Protein AF-X1M0A9-F1 (afdb_monomer)

Organism: NCBI:txid412755

Foldseek 3Di:
DLALFEDEDPVQDQAQEDDSVSGPDHDDADPDDLVPDDPVVNVVVVVCVVVVVCVDPVRVPDPHSSHPPDDFAAQWWAAQKDAQWAYIHGHPVRHHYHPRTDGDHDDDPQVSLQQRLFCRALNVLLQQLVQFDADPDDGLMTGHDPVSVVVRDTDDSVLQDPVLSVVSVVLSVVRRPDGTDGLCQQQVHLALVPGDLVNHDPSNSSSHVSVCVVVVPDPVRSSVSSSSSSVSNVVD

Solvent-accessible surface area (backbone atoms only — not comparable to full-atom values): 13582 Å² total; per-residue (Å²): 132,84,71,52,28,30,50,67,50,75,87,62,50,59,33,32,40,59,56,69,90,63,44,93,41,65,58,86,83,46,89,74,59,74,91,78,48,56,69,71,61,45,51,54,52,52,50,43,48,77,71,45,54,47,68,36,88,93,22,54,83,44,95,54,54,74,41,79,72,92,78,81,53,38,51,27,37,39,56,32,60,43,50,63,50,65,70,40,32,38,31,83,75,52,46,40,69,31,93,54,36,46,67,46,80,63,97,40,77,67,44,42,54,47,46,46,47,43,52,58,18,64,66,30,46,39,49,48,61,74,68,27,45,75,52,88,72,101,51,78,31,37,37,43,53,71,77,51,58,78,63,54,82,75,78,67,55,87,76,53,49,76,65,56,49,52,55,48,50,58,50,45,57,52,49,37,74,37,72,62,51,35,51,42,67,42,41,53,28,84,47,43,89,63,58,45,83,86,50,27,34,71,67,53,46,55,54,33,49,54,54,36,58,74,68,66,53,50,76,65,54,55,53,48,51,57,23,50,44,37,43,58,66,68,73,100

Nearest PDB structures (foldseek):
  3s1s-assembly1_A  TM=6.996E-01  e=2.199E-04  Bacillus pumilus
  8c45-assembly1_A  TM=4.685E-01  e=6.287E-01  Salmonella enterica subsp. enterica serovar Typhimurium str. D23580
  8q56-assembly1_A-2  TM=4.372E-01  e=6.287E-01  Salmonella enterica subsp. enterica serovar Typhimurium str. D23580
  8c45-assembly2_B  TM=4.222E-01  e=3.963E+00  Salmonella enterica subsp. enterica serovar Typhimurium str. D23580

Mean predicted aligned error: 4.54 Å

Sequence (236 aa):
WVQNYLIKSPRESDFVKIKPESLNQVVLIIHDNKQNLKKGILNYIKWGESQGFHNRRTMKNRQRWYDLGVREPYQILFPKRMGEKFYVYFNNEEVYSDQTLYEIAIDTKRAMVITLSFLNSTLGRLFYELAGYELTGSVTVAELSEFLAGRLLTINPDKISNEDCKKLKEIFKKLCITPIDTIYNEIGAKKPETVSLNEIKPLRYKLDNFFYDFLNLSNQQKVDTYKAVVDLLNSR

Radius of gyration: 20.7 Å; Cα contacts (8 Å, |Δi|>4): 336; chains: 1; bounding box: 53×28×64 Å

pLDDT: mean 93.1, std 7.57, range [46.72, 98.56]

Secondary structure (DSSP, 8-state):
----EEE-SGGG-SBSB--GGG--EE-----S-GGGS-HHHHHHHHHHHHTTGGGSTTTTT-SSTT--------SEEEESEE-SB---EE-TT--EE-TTEEEE--S-HHHHHHHHHHHTSHHHHHHHHHH-EE--SS---EE--HHHHTT-----GGGS-HHHHHHHHHHHHHHHHSBP-BHHHHHT-SSGGG--TTTS-HHHHHHHHHHHHHTT--HHHHHHHHHHHHHHHHT-

InterPro domains:
  IPR054520 Type II methyltransferase M.Eco57I, C-terminal domain [PF22837] (24-181)

Structure (mmCIF, N/CA/C/O backbone):
data_AF-X1M0A9-F1
#
_entry.id   AF-X1M0A9-F1
#
loop_
_atom_site.group_PDB
_atom_site.id
_atom_site.type_symbol
_atom_site.label_atom_id
_atom_site.label_alt_id
_atom_site.label_comp_id
_atom_site.label_asym_id
_atom_site.label_entity_id
_atom_site.label_seq_id
_atom_site.pdbx_PDB_ins_code
_atom_site.Cartn_x
_atom_site.Cartn_y
_atom_site.Cartn_z
_atom_site.occupancy
_atom_site.B_iso_or_equiv
_atom_site.auth_seq_id
_atom_site.auth_comp_id
_atom_site.auth_asym_id
_atom_site.auth_atom_id
_atom_site.pdbx_PDB_model_num
ATOM 1 N N . TRP A 1 1 ? -4.489 7.334 -25.040 1.00 46.72 1 TRP A N 1
ATOM 2 C CA . TRP A 1 1 ? -3.207 6.614 -24.961 1.00 46.72 1 TRP A CA 1
ATOM 3 C C . TRP A 1 1 ? -2.696 6.832 -23.554 1.00 46.72 1 TRP A C 1
ATOM 5 O O . TRP A 1 1 ? -2.365 7.966 -23.230 1.00 46.72 1 TRP A O 1
ATOM 15 N N . VAL A 1 2 ? -2.771 5.820 -22.689 1.00 52.91 2 VAL A N 1
ATOM 16 C CA . VAL A 1 2 ? -2.121 5.905 -21.376 1.00 52.91 2 VAL A CA 1
ATOM 17 C C . VAL A 1 2 ? -0.635 5.759 -21.675 1.00 52.91 2 VAL A C 1
AT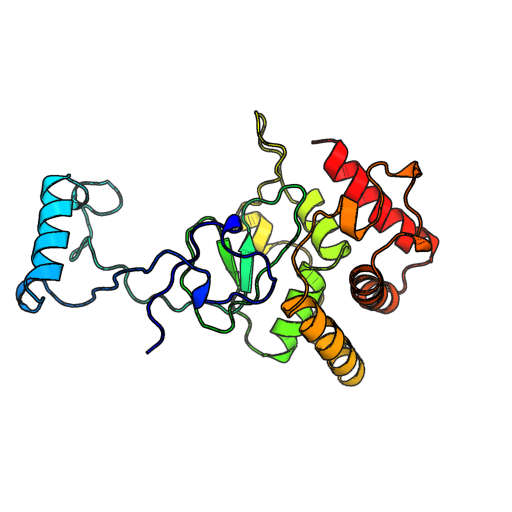OM 19 O O . VAL A 1 2 ? -0.214 4.761 -22.257 1.00 52.91 2 VAL A O 1
ATOM 22 N N . GLN A 1 3 ? 0.138 6.814 -21.421 1.00 74.94 3 GLN A N 1
ATOM 23 C CA . GLN A 1 3 ? 1.595 6.736 -21.486 1.00 74.94 3 GLN A CA 1
ATOM 24 C C . GLN A 1 3 ? 2.021 5.591 -20.553 1.00 74.94 3 GLN A C 1
ATOM 26 O O . GLN A 1 3 ? 1.350 5.375 -19.551 1.00 74.94 3 GLN A O 1
ATOM 31 N N . ASN A 1 4 ? 3.080 4.839 -20.866 1.00 89.44 4 ASN A N 1
ATOM 32 C CA . ASN A 1 4 ? 3.566 3.731 -20.028 1.00 89.44 4 ASN A CA 1
ATOM 33 C C . ASN A 1 4 ? 4.103 4.242 -18.672 1.00 89.44 4 ASN A C 1
ATOM 35 O O . ASN A 1 4 ? 5.293 4.121 -18.400 1.00 89.44 4 ASN A O 1
ATOM 39 N N . TYR A 1 5 ? 3.282 4.891 -17.852 1.00 94.25 5 TYR A N 1
ATOM 40 C CA . TYR A 1 5 ? 3.687 5.521 -16.610 1.00 94.25 5 TYR A CA 1
ATOM 41 C C . TYR A 1 5 ? 4.240 4.475 -15.652 1.00 94.25 5 TYR A C 1
ATOM 43 O O . TYR A 1 5 ? 3.775 3.336 -15.613 1.00 94.25 5 TYR A O 1
ATOM 51 N N . LEU A 1 6 ? 5.263 4.876 -14.909 1.00 94.31 6 LEU A N 1
ATOM 52 C CA . LEU A 1 6 ? 5.972 4.045 -13.955 1.00 94.31 6 LEU A CA 1
ATOM 53 C C . LEU A 1 6 ? 5.896 4.714 -12.587 1.00 94.31 6 LEU A C 1
ATOM 55 O O . LEU A 1 6 ? 6.344 5.849 -12.438 1.00 94.31 6 LEU A O 1
ATOM 59 N N . ILE A 1 7 ? 5.394 3.991 -11.590 1.00 95.06 7 ILE A N 1
ATOM 60 C CA . ILE A 1 7 ? 5.600 4.340 -10.187 1.00 95.06 7 ILE A CA 1
ATOM 61 C C . ILE A 1 7 ? 6.855 3.617 -9.692 1.00 95.06 7 ILE A C 1
ATOM 63 O O . ILE A 1 7 ? 6.899 2.388 -9.591 1.00 95.06 7 ILE A O 1
ATOM 67 N N . LYS A 1 8 ? 7.916 4.380 -9.417 1.00 92.69 8 LYS A N 1
ATOM 68 C CA . LYS A 1 8 ? 9.206 3.821 -9.000 1.00 92.69 8 LYS A CA 1
ATOM 69 C C . LYS A 1 8 ? 9.343 3.756 -7.486 1.00 92.69 8 LYS A C 1
ATOM 71 O O . LYS A 1 8 ? 10.018 2.879 -6.950 1.00 92.69 8 LYS A O 1
ATOM 76 N N . SER A 1 9 ? 8.721 4.697 -6.790 1.00 89.50 9 SER A N 1
ATOM 77 C CA . SER A 1 9 ? 8.669 4.731 -5.339 1.00 89.50 9 SER A CA 1
ATOM 78 C C . SER A 1 9 ? 7.250 5.006 -4.868 1.00 89.50 9 SER A C 1
ATOM 80 O O . SER A 1 9 ? 6.576 5.866 -5.433 1.00 89.50 9 SER A O 1
ATOM 82 N N . PRO A 1 10 ? 6.826 4.396 -3.751 1.00 87.75 10 PRO A N 1
ATOM 83 C CA . PRO A 1 10 ? 5.598 4.808 -3.091 1.00 87.75 10 PRO A CA 1
ATOM 84 C C . PRO A 1 10 ? 5.481 6.312 -2.801 1.00 87.75 10 PRO A C 1
ATOM 86 O O . PRO A 1 10 ? 4.396 6.880 -2.785 1.00 87.75 10 PRO A O 1
ATOM 89 N N . ARG A 1 11 ? 6.611 7.002 -2.606 1.00 87.94 11 ARG A N 1
ATOM 90 C CA . ARG A 1 11 ? 6.627 8.445 -2.317 1.00 87.94 11 ARG A CA 1
ATOM 91 C C . ARG A 1 11 ? 6.078 9.311 -3.456 1.00 87.94 11 ARG A C 1
ATOM 93 O O . ARG A 1 11 ? 5.856 10.492 -3.237 1.00 87.94 11 ARG A O 1
ATOM 100 N N . GLU A 1 12 ? 5.887 8.749 -4.647 1.00 90.94 12 GLU A N 1
ATOM 101 C CA . GLU A 1 12 ? 5.337 9.451 -5.812 1.00 90.94 12 GLU A CA 1
ATOM 102 C C . GLU A 1 12 ? 3.803 9.541 -5.800 1.00 90.94 12 GLU A C 1
ATOM 104 O O . GLU A 1 12 ? 3.222 10.191 -6.669 1.00 90.94 12 GLU A O 1
ATOM 109 N N . SER A 1 13 ? 3.132 8.898 -4.837 1.00 92.69 13 SER A N 1
ATOM 110 C CA . SER A 1 13 ? 1.682 8.982 -4.697 1.00 92.69 13 SER A CA 1
ATOM 111 C C . SER A 1 13 ? 1.256 9.297 -3.267 1.00 92.69 13 SER A C 1
ATOM 113 O O . SER A 1 13 ? 1.517 8.539 -2.332 1.00 92.69 13 SER A O 1
ATOM 115 N N . ASP A 1 14 ? 0.533 10.407 -3.126 1.00 94.31 14 ASP A N 1
ATOM 116 C CA . ASP A 1 14 ? -0.086 10.838 -1.871 1.00 94.31 14 ASP A CA 1
ATOM 117 C C . ASP A 1 14 ? -1.502 10.278 -1.678 1.00 94.31 14 ASP A C 1
ATOM 119 O O . ASP A 1 14 ? -2.149 10.594 -0.686 1.00 94.31 14 ASP A O 1
ATOM 123 N N . PHE A 1 15 ? -2.012 9.456 -2.599 1.00 96.69 15 PHE A N 1
ATOM 124 C CA . PHE A 1 15 ? -3.368 8.904 -2.539 1.00 96.69 15 PHE A CA 1
ATOM 125 C C . PHE A 1 15 ? -3.355 7.392 -2.740 1.00 96.69 15 PHE A C 1
ATOM 127 O O . PHE A 1 15 ? -2.517 6.856 -3.457 1.00 96.69 15 PHE A O 1
ATOM 134 N N . VAL A 1 16 ? -4.332 6.693 -2.155 1.00 97.19 16 VAL A N 1
ATOM 135 C CA . VAL A 1 16 ? -4.485 5.245 -2.366 1.00 97.19 16 VAL A CA 1
ATOM 136 C C . VAL A 1 16 ? -4.779 4.929 -3.834 1.00 97.19 16 VAL A C 1
ATOM 138 O O . VAL A 1 16 ? -4.235 3.963 -4.360 1.00 97.19 16 VAL A O 1
ATOM 141 N N . LYS A 1 17 ? -5.595 5.736 -4.527 1.00 97.56 17 LYS A N 1
ATOM 142 C CA . LYS A 1 17 ? -5.757 5.612 -5.983 1.00 97.56 17 LYS A CA 1
ATOM 143 C C . LYS A 1 17 ? -4.597 6.312 -6.686 1.00 97.56 17 LYS A C 1
ATOM 145 O O . LYS A 1 17 ? -4.453 7.528 -6.561 1.00 97.56 17 LYS A O 1
ATOM 150 N N . ILE A 1 18 ? -3.844 5.559 -7.485 1.00 95.56 18 ILE A N 1
ATOM 151 C CA . ILE A 1 18 ? -2.765 6.121 -8.298 1.00 95.56 18 ILE A CA 1
ATOM 152 C C . ILE A 1 18 ? -3.354 7.000 -9.400 1.00 95.56 18 ILE A C 1
ATOM 154 O O . ILE A 1 18 ? -4.328 6.637 -10.064 1.00 95.56 18 ILE A O 1
ATOM 158 N N . LYS A 1 19 ? -2.732 8.164 -9.570 1.00 93.19 19 LYS A N 1
ATOM 159 C CA . LYS A 1 19 ? -3.027 9.151 -10.601 1.00 93.19 19 LYS A CA 1
ATOM 160 C C . LYS A 1 19 ? -1.821 9.225 -11.539 1.00 93.19 19 LYS A C 1
ATOM 162 O O . LYS A 1 19 ? -0.783 9.723 -11.112 1.00 93.19 19 LYS A O 1
ATOM 167 N N . PRO A 1 20 ? -1.898 8.699 -12.769 1.00 91.62 20 PRO A N 1
ATOM 168 C CA . PRO A 1 20 ? -0.763 8.685 -13.687 1.00 91.62 20 PRO A CA 1
ATOM 169 C C . PRO A 1 20 ? -0.176 10.076 -13.942 1.00 91.62 20 PRO A C 1
ATOM 171 O O . PRO A 1 20 ? 1.033 10.218 -14.081 1.00 91.62 20 PRO A O 1
ATOM 174 N N . GLU A 1 21 ? -1.013 11.114 -13.919 1.00 89.31 21 GLU A N 1
ATOM 175 C CA . GLU A 1 21 ? -0.611 12.509 -14.080 1.00 89.31 21 GLU A CA 1
ATOM 176 C C . GLU A 1 21 ? 0.311 13.040 -12.969 1.00 89.31 21 GLU A C 1
ATOM 178 O O . GLU A 1 21 ? 0.964 14.061 -13.172 1.00 89.31 21 GLU A O 1
ATOM 183 N N . SER A 1 22 ? 0.386 12.372 -11.809 1.00 89.00 22 SER A N 1
ATOM 184 C CA . SER A 1 22 ? 1.328 12.727 -10.738 1.00 89.00 22 SER A CA 1
ATOM 185 C C . SER A 1 22 ? 2.670 11.998 -10.845 1.00 89.00 22 SER A C 1
ATOM 187 O O . SER A 1 22 ? 3.575 12.280 -10.059 1.00 89.00 22 SER A O 1
ATOM 189 N N . LEU A 1 23 ? 2.808 11.048 -11.777 1.00 93.12 23 LEU A N 1
ATOM 190 C CA . LEU A 1 23 ? 4.017 10.249 -11.948 1.00 93.12 23 LEU A CA 1
ATOM 191 C C . LEU A 1 23 ? 4.984 10.932 -12.915 1.00 93.12 23 LEU A C 1
ATOM 193 O O . LEU A 1 23 ? 4.608 11.420 -13.979 1.00 93.12 23 LEU A O 1
ATOM 197 N N . ASN A 1 24 ? 6.268 10.924 -12.559 1.00 91.38 24 ASN A N 1
ATOM 198 C CA . ASN A 1 24 ? 7.301 11.642 -13.313 1.00 91.38 24 ASN A CA 1
ATOM 199 C C . ASN A 1 24 ? 8.029 10.761 -14.333 1.00 91.38 24 ASN A C 1
ATOM 201 O O . ASN A 1 24 ? 8.911 11.235 -15.053 1.00 91.38 24 ASN A O 1
ATOM 205 N N . GLN A 1 25 ? 7.728 9.462 -14.354 1.00 92.00 25 GLN A N 1
ATOM 206 C CA . GLN A 1 25 ? 8.473 8.479 -15.126 1.00 92.00 25 GLN A CA 1
ATOM 207 C C . GLN A 1 25 ? 7.556 7.651 -16.011 1.00 92.00 25 GLN A C 1
ATOM 209 O O . GLN A 1 25 ? 6.394 7.402 -15.699 1.00 92.00 25 GLN A O 1
ATOM 214 N N . VAL A 1 26 ? 8.126 7.204 -17.125 1.00 91.75 26 VAL A N 1
ATOM 215 C CA . VAL A 1 26 ? 7.505 6.262 -18.049 1.00 91.75 26 VAL A CA 1
ATOM 216 C C . VAL A 1 26 ? 8.509 5.166 -18.383 1.00 91.75 26 VAL A C 1
ATOM 218 O O . VAL A 1 26 ? 9.716 5.414 -18.416 1.00 91.75 26 VAL A O 1
ATOM 221 N N . VAL A 1 27 ? 8.026 3.957 -18.649 1.00 90.56 27 VAL A N 1
ATOM 222 C CA . VAL A 1 27 ? 8.839 2.836 -19.111 1.00 90.56 27 VAL A CA 1
ATOM 223 C C . VAL A 1 27 ? 8.766 2.711 -20.632 1.00 90.56 27 VAL A C 1
ATOM 225 O O . VAL A 1 27 ? 7.702 2.631 -21.247 1.00 90.56 27 VAL A O 1
ATOM 228 N N . LEU A 1 28 ? 9.935 2.697 -21.267 1.00 89.94 28 LEU A N 1
ATOM 229 C CA . LEU A 1 28 ? 10.050 2.424 -22.693 1.00 89.94 28 LEU A CA 1
ATOM 230 C C . LEU A 1 28 ? 10.001 0.908 -22.916 1.00 89.94 28 LEU A C 1
ATOM 232 O O . LEU A 1 28 ? 10.934 0.203 -22.538 1.00 89.94 28 LEU A O 1
ATOM 236 N N . ILE A 1 29 ? 8.923 0.421 -23.533 1.00 89.44 29 ILE A N 1
ATOM 237 C CA . ILE A 1 29 ? 8.707 -1.005 -23.812 1.00 89.44 29 ILE A CA 1
ATOM 238 C C . ILE A 1 29 ? 8.935 -1.261 -25.297 1.00 89.44 29 ILE A C 1
ATOM 240 O O . ILE A 1 29 ? 8.372 -0.574 -26.148 1.00 89.44 29 ILE A O 1
ATOM 244 N N . ILE A 1 30 ? 9.805 -2.225 -25.599 1.00 91.06 30 ILE A N 1
ATOM 245 C CA . ILE A 1 30 ? 10.269 -2.512 -26.956 1.00 91.06 30 ILE A CA 1
ATOM 246 C C . ILE A 1 30 ? 10.283 -4.023 -27.159 1.00 91.06 30 ILE A C 1
ATOM 248 O O . ILE A 1 30 ? 11.090 -4.717 -26.544 1.00 91.06 30 ILE A O 1
ATOM 252 N N . HIS A 1 31 ? 9.441 -4.509 -28.069 1.00 90.88 31 HIS A N 1
ATOM 253 C CA . HIS A 1 31 ? 9.397 -5.926 -28.455 1.00 90.88 31 HIS A CA 1
ATOM 254 C C . HIS A 1 31 ? 9.993 -6.185 -29.844 1.00 90.88 31 HIS A C 1
ATOM 256 O O . HIS A 1 31 ? 10.290 -7.326 -30.200 1.00 90.88 31 HIS A O 1
ATOM 262 N N . ASP A 1 32 ? 10.207 -5.125 -30.625 1.00 92.31 32 ASP A N 1
ATOM 263 C CA . ASP A 1 32 ? 10.726 -5.223 -31.982 1.00 92.31 32 ASP A CA 1
ATOM 264 C C . ASP A 1 32 ? 12.245 -5.408 -32.024 1.00 92.31 32 ASP A C 1
ATOM 266 O O . ASP A 1 32 ? 13.005 -4.957 -31.161 1.00 92.31 32 ASP A O 1
ATOM 270 N N . ASN A 1 33 ? 12.710 -6.037 -33.102 1.00 93.00 33 ASN A N 1
ATOM 271 C CA . ASN A 1 33 ? 14.132 -6.125 -33.412 1.00 93.00 33 ASN A CA 1
ATOM 272 C C . ASN A 1 33 ? 14.693 -4.751 -33.802 1.00 93.00 33 ASN A C 1
ATOM 274 O O . ASN A 1 33 ? 14.034 -3.984 -34.501 1.00 93.00 33 ASN A O 1
ATOM 278 N N . LYS A 1 34 ? 15.965 -4.485 -33.458 1.00 93.06 34 LYS A N 1
ATOM 279 C CA . LYS A 1 34 ? 16.666 -3.212 -33.745 1.00 93.06 34 LYS A CA 1
ATOM 280 C C . LYS A 1 34 ? 16.495 -2.684 -35.172 1.00 93.06 34 LYS A C 1
ATOM 282 O O . LYS A 1 34 ? 16.455 -1.473 -35.354 1.00 93.06 34 LYS A O 1
ATOM 287 N N . GLN A 1 35 ? 16.433 -3.580 -36.158 1.00 93.31 35 GLN A N 1
ATOM 288 C CA . GLN A 1 35 ? 16.307 -3.244 -37.581 1.00 93.31 35 GLN A CA 1
ATOM 289 C C . GLN A 1 35 ? 14.999 -2.500 -37.898 1.00 93.31 35 GLN A C 1
ATOM 291 O O . GLN A 1 35 ? 14.970 -1.686 -38.813 1.00 93.31 35 GLN A O 1
ATOM 296 N N . ASN A 1 36 ? 13.955 -2.730 -37.098 1.00 95.19 36 ASN A N 1
ATOM 297 C CA . ASN A 1 36 ? 12.626 -2.147 -37.274 1.00 95.19 36 ASN A CA 1
ATOM 298 C C . ASN A 1 36 ? 12.401 -0.914 -36.378 1.00 95.19 36 ASN A C 1
ATOM 300 O O . ASN A 1 36 ? 11.342 -0.292 -36.426 1.00 95.19 36 ASN A O 1
ATOM 304 N N . LEU A 1 37 ? 13.377 -0.548 -35.536 1.00 94.75 37 LEU A N 1
ATOM 305 C CA . LEU A 1 37 ? 13.223 0.540 -34.572 1.00 94.75 37 LEU A CA 1
ATOM 306 C C . LEU A 1 37 ? 13.473 1.909 -35.207 1.00 94.75 37 LEU A C 1
ATOM 308 O O . LEU A 1 37 ? 14.412 2.115 -35.977 1.00 94.75 37 LEU A O 1
ATOM 312 N N . LYS A 1 38 ? 12.686 2.901 -34.780 1.00 95.31 38 LYS A N 1
ATOM 313 C CA . LYS A 1 38 ? 12.926 4.313 -35.110 1.00 95.31 38 LYS A CA 1
ATOM 314 C C . LYS A 1 38 ? 14.304 4.762 -34.602 1.00 95.31 38 LYS A C 1
ATOM 316 O O . LYS A 1 38 ? 14.740 4.365 -33.519 1.00 95.31 38 LYS A O 1
ATOM 321 N N . LYS A 1 39 ? 14.947 5.683 -35.333 1.00 95.56 39 LYS A N 1
ATOM 322 C CA . LYS A 1 39 ? 16.312 6.181 -35.054 1.00 95.56 39 LYS A CA 1
ATOM 323 C C . LYS A 1 39 ? 16.530 6.621 -33.598 1.00 95.56 39 LYS A C 1
ATOM 325 O O . LYS A 1 39 ? 17.554 6.281 -33.018 1.00 95.56 39 LYS A O 1
ATOM 330 N N . GLY A 1 40 ? 15.576 7.339 -32.998 1.00 95.00 40 GLY A N 1
ATOM 331 C CA . GLY A 1 40 ? 15.684 7.804 -31.607 1.00 95.00 40 GLY A CA 1
ATOM 332 C C . GLY A 1 40 ? 15.779 6.661 -30.589 1.00 95.00 40 GLY A C 1
ATOM 333 O O . GLY A 1 40 ? 16.661 6.669 -29.736 1.00 95.00 40 GLY A O 1
ATOM 334 N N . ILE A 1 41 ? 14.934 5.637 -30.738 1.00 94.88 41 ILE A N 1
ATOM 335 C CA . ILE A 1 41 ? 14.934 4.445 -29.878 1.00 94.88 41 ILE A CA 1
ATOM 336 C C . ILE A 1 41 ? 16.231 3.653 -30.075 1.00 94.88 41 ILE A C 1
ATOM 338 O O . ILE A 1 41 ? 16.883 3.264 -29.108 1.00 94.88 41 ILE A O 1
ATOM 342 N N . LEU A 1 42 ? 16.649 3.464 -31.331 1.00 96.06 42 LEU A N 1
ATOM 343 C CA . LEU A 1 42 ? 17.892 2.767 -31.650 1.00 96.06 42 LEU A CA 1
ATOM 344 C C . LEU A 1 42 ? 19.116 3.470 -31.043 1.00 96.06 42 LEU A C 1
ATOM 346 O O . LEU A 1 42 ? 20.005 2.803 -30.517 1.00 96.06 42 LEU A O 1
ATOM 350 N N . ASN A 1 43 ? 19.156 4.803 -31.088 1.00 97.06 43 ASN A N 1
ATOM 351 C CA . ASN A 1 43 ? 20.225 5.590 -30.474 1.00 97.06 43 ASN A CA 1
ATOM 352 C C . ASN A 1 43 ? 20.255 5.419 -28.951 1.00 97.06 43 ASN A C 1
ATOM 354 O O . ASN A 1 43 ? 21.335 5.269 -28.387 1.00 97.06 43 ASN A O 1
ATOM 358 N N . TYR A 1 44 ? 19.091 5.386 -28.297 1.00 95.75 44 TYR A N 1
ATOM 359 C CA . TYR A 1 44 ? 18.997 5.159 -26.855 1.00 95.75 44 TYR A CA 1
ATOM 360 C C . TYR A 1 44 ? 19.514 3.768 -26.453 1.00 95.75 44 TYR A C 1
ATOM 362 O O . TYR A 1 44 ? 20.309 3.644 -25.521 1.00 95.75 44 TYR A O 1
ATOM 370 N N . ILE A 1 45 ? 19.150 2.727 -27.213 1.00 95.62 45 ILE A N 1
ATOM 371 C CA . ILE A 1 45 ? 19.682 1.372 -27.008 1.00 95.62 45 ILE A CA 1
ATOM 372 C C . ILE A 1 45 ? 21.202 1.354 -27.208 1.00 95.62 45 ILE A C 1
ATOM 374 O O . ILE A 1 45 ? 21.919 0.847 -26.351 1.00 95.62 45 ILE A O 1
ATOM 378 N N . LYS A 1 46 ? 21.714 1.939 -28.300 1.00 96.19 46 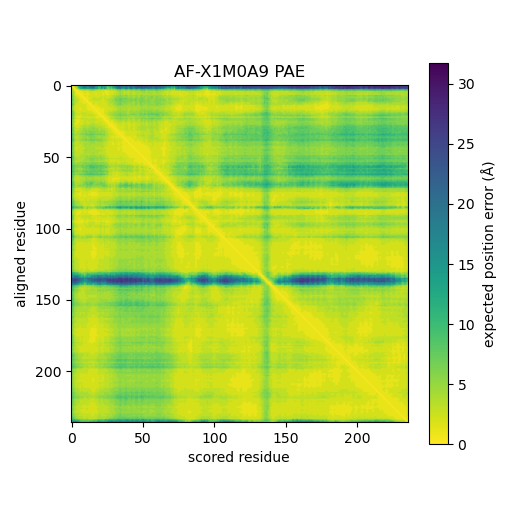LYS A N 1
ATOM 379 C CA . LYS A 1 46 ? 23.161 2.003 -28.578 1.00 96.19 46 LYS A CA 1
ATOM 380 C C . LYS A 1 46 ? 23.934 2.757 -27.495 1.00 96.19 46 LYS A C 1
ATOM 382 O O . LYS A 1 46 ? 25.048 2.366 -27.162 1.00 96.19 46 LYS A O 1
ATOM 387 N N . TRP A 1 47 ? 23.348 3.809 -26.927 1.00 97.56 47 TRP A N 1
ATOM 388 C CA . TRP A 1 47 ? 23.916 4.490 -25.767 1.00 97.56 47 TRP A CA 1
ATOM 389 C C . TRP A 1 47 ? 24.001 3.544 -24.560 1.00 97.56 47 TRP A C 1
ATOM 391 O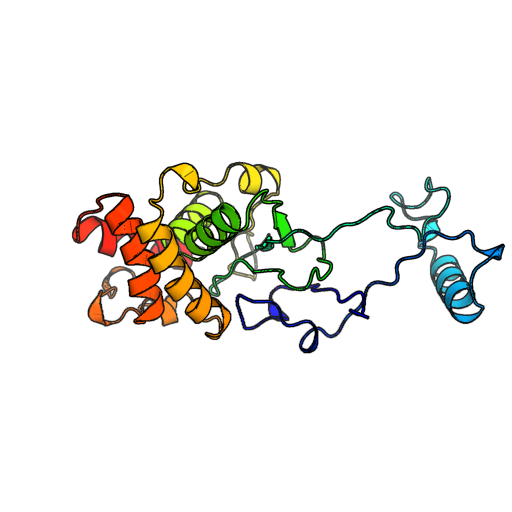 O . TRP A 1 47 ? 25.071 3.396 -23.984 1.00 97.56 47 TRP A O 1
ATOM 401 N N . GLY A 1 48 ? 22.932 2.815 -24.222 1.00 95.56 48 GLY A N 1
ATOM 402 C CA . GLY A 1 48 ? 22.983 1.811 -23.149 1.00 95.56 48 GLY A CA 1
ATOM 403 C C . GLY A 1 48 ? 24.007 0.694 -23.411 1.00 95.56 48 GLY A C 1
ATOM 404 O O . GLY A 1 48 ? 24.622 0.165 -22.482 1.00 95.56 48 GLY A O 1
ATOM 405 N N . GLU A 1 49 ? 24.245 0.364 -24.682 1.00 96.50 49 GLU A N 1
ATOM 406 C CA . GLU A 1 49 ? 25.294 -0.570 -25.092 1.00 96.50 49 GLU A CA 1
ATOM 407 C C . GLU A 1 49 ? 26.694 -0.009 -24.870 1.00 96.50 49 GLU A C 1
ATOM 409 O O . GLU A 1 49 ? 27.531 -0.723 -24.320 1.00 96.50 49 GLU A O 1
ATOM 414 N N . SER A 1 50 ? 26.931 1.266 -25.189 1.00 97.81 50 SER A N 1
ATOM 415 C CA . SER A 1 50 ? 28.208 1.925 -24.891 1.00 97.81 50 SER A CA 1
ATOM 416 C C . SER A 1 50 ? 28.467 2.060 -23.386 1.00 97.81 50 SER A C 1
ATOM 418 O O . SER A 1 50 ? 29.622 2.073 -22.974 1.00 97.81 50 SER A O 1
ATOM 420 N N . GLN A 1 51 ? 27.414 2.073 -22.557 1.00 97.75 51 GLN A N 1
ATOM 421 C CA . GLN A 1 51 ? 27.518 1.989 -21.091 1.00 97.75 51 GLN A CA 1
ATOM 422 C C . GLN A 1 51 ? 27.736 0.554 -20.563 1.00 97.75 51 GLN A C 1
ATOM 424 O O . GLN A 1 51 ? 27.835 0.341 -19.355 1.00 97.75 51 GLN A O 1
ATOM 429 N N . GLY A 1 52 ? 27.755 -0.461 -21.433 1.00 96.25 52 GLY A N 1
ATOM 430 C CA . GLY A 1 52 ? 27.942 -1.861 -21.044 1.00 96.25 52 GLY A CA 1
ATOM 431 C C . GLY A 1 52 ? 26.729 -2.517 -20.371 1.00 96.25 52 GLY A C 1
ATOM 432 O O . GLY A 1 52 ? 26.862 -3.604 -19.810 1.00 96.25 52 GLY A O 1
ATOM 433 N N . PHE A 1 53 ? 25.531 -1.918 -20.424 1.00 95.25 53 PHE A N 1
ATOM 434 C CA . PHE A 1 53 ? 24.341 -2.471 -19.753 1.00 95.25 53 PHE A CA 1
ATOM 435 C C . PHE A 1 53 ? 23.941 -3.853 -20.281 1.00 95.25 53 PHE A C 1
ATOM 437 O O . PHE A 1 53 ? 23.569 -4.725 -19.495 1.00 95.25 53 PHE A O 1
ATOM 444 N N . HIS A 1 54 ? 24.102 -4.075 -21.584 1.00 95.75 54 HIS A N 1
ATOM 445 C CA . HIS A 1 54 ? 23.876 -5.365 -22.238 1.00 95.75 54 HIS A CA 1
ATOM 446 C C . HIS A 1 54 ? 24.777 -6.496 -21.709 1.00 95.75 54 HIS A C 1
ATOM 448 O O . HIS A 1 54 ? 24.375 -7.652 -21.745 1.00 95.75 54 HIS A O 1
ATOM 454 N N . ASN A 1 55 ? 25.950 -6.177 -21.147 1.00 96.12 55 ASN A N 1
ATOM 455 C CA . ASN A 1 55 ? 26.898 -7.164 -20.617 1.00 96.12 55 ASN A CA 1
ATOM 456 C C . ASN A 1 55 ? 26.626 -7.551 -19.155 1.00 96.12 55 ASN A C 1
ATOM 458 O O . ASN A 1 55 ? 27.283 -8.441 -18.609 1.00 96.12 55 ASN A O 1
ATOM 462 N N . ARG A 1 56 ? 25.655 -6.905 -18.492 1.00 94.31 56 ARG A N 1
ATOM 463 C CA . ARG A 1 56 ? 25.288 -7.227 -17.106 1.00 94.31 56 ARG A CA 1
ATOM 464 C C . ARG A 1 56 ? 24.791 -8.668 -17.003 1.00 94.31 56 ARG A C 1
ATOM 466 O O . ARG A 1 56 ? 24.131 -9.178 -17.905 1.00 94.31 56 ARG A O 1
ATOM 473 N N . ARG A 1 57 ? 25.048 -9.318 -15.861 1.00 94.50 57 ARG A N 1
ATOM 474 C CA . ARG A 1 57 ? 24.749 -10.745 -15.624 1.00 94.50 57 ARG A CA 1
ATOM 475 C C . ARG A 1 57 ? 23.312 -11.151 -15.983 1.00 94.50 57 ARG A C 1
ATOM 477 O O . ARG A 1 57 ? 23.127 -12.234 -16.525 1.00 94.50 57 ARG A O 1
ATOM 484 N N . THR A 1 58 ? 22.324 -10.304 -15.697 1.00 87.81 58 THR A N 1
ATOM 485 C CA . THR A 1 58 ? 20.893 -10.555 -15.964 1.00 87.81 58 THR A CA 1
ATOM 486 C C . THR A 1 58 ? 20.463 -10.272 -17.409 1.00 87.81 58 THR A C 1
ATOM 488 O O . THR A 1 58 ? 19.361 -10.654 -17.806 1.00 87.81 58 THR A O 1
ATOM 491 N N . MET A 1 59 ? 21.324 -9.618 -18.192 1.00 90.94 59 MET A N 1
ATOM 492 C CA . MET A 1 59 ? 21.032 -9.129 -19.541 1.00 90.94 59 MET A CA 1
ATOM 493 C C . MET A 1 59 ? 21.829 -9.858 -20.627 1.00 90.94 59 MET A C 1
ATOM 495 O O . MET A 1 59 ? 21.291 -10.090 -21.704 1.00 90.94 59 MET A O 1
ATOM 499 N N . LYS A 1 60 ? 23.063 -10.291 -20.332 1.00 92.50 60 LYS A N 1
ATOM 500 C CA . LYS A 1 60 ? 24.019 -10.843 -21.313 1.00 92.50 60 LYS A CA 1
ATOM 501 C C . LYS A 1 60 ? 23.525 -12.051 -22.116 1.00 92.50 60 LYS A C 1
ATOM 503 O O . LYS A 1 60 ? 23.996 -12.277 -23.220 1.00 92.50 60 LYS A O 1
ATOM 508 N N . ASN A 1 61 ? 22.589 -12.821 -21.562 1.00 91.56 61 ASN A N 1
ATOM 509 C CA . ASN A 1 61 ? 22.045 -14.022 -22.202 1.00 91.56 61 ASN A CA 1
ATOM 510 C C . ASN A 1 61 ? 20.712 -13.763 -22.929 1.00 91.56 61 ASN A C 1
ATOM 512 O O . ASN A 1 61 ? 20.136 -14.689 -23.493 1.00 91.56 61 ASN A O 1
ATOM 516 N N . ARG A 1 62 ? 20.177 -12.535 -22.892 1.00 90.50 62 ARG A N 1
ATOM 517 C CA . ARG A 1 62 ? 18.911 -12.196 -23.554 1.00 90.50 62 ARG A CA 1
ATOM 518 C C . ARG A 1 62 ? 19.151 -11.948 -25.041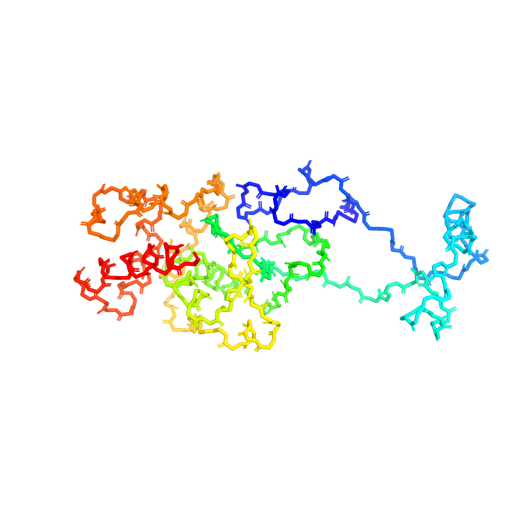 1.00 90.50 62 ARG A C 1
ATOM 520 O O . ARG A 1 62 ? 20.018 -11.156 -25.395 1.00 90.50 62 ARG A O 1
ATOM 527 N N . GLN A 1 63 ? 18.314 -12.532 -25.901 1.00 89.44 63 GLN A N 1
ATOM 528 C CA . GLN A 1 63 ? 18.343 -12.274 -27.349 1.00 89.44 63 GLN A CA 1
ATOM 529 C C . GLN A 1 63 ? 18.183 -10.775 -27.664 1.00 89.44 63 GLN A C 1
ATOM 531 O O . GLN A 1 63 ? 18.913 -10.216 -28.481 1.00 89.44 63 GLN A O 1
ATOM 536 N N . ARG A 1 64 ? 17.247 -10.108 -26.977 1.00 93.06 64 ARG A N 1
ATOM 537 C CA . ARG A 1 64 ? 17.091 -8.650 -26.952 1.00 93.06 64 ARG A CA 1
ATOM 538 C C . ARG A 1 64 ? 17.229 -8.177 -25.509 1.00 93.06 64 ARG A C 1
ATOM 540 O O . ARG A 1 64 ? 16.297 -8.293 -24.724 1.00 93.06 64 ARG A O 1
ATOM 547 N N . TRP A 1 65 ? 18.397 -7.655 -25.140 1.00 93.50 65 TRP A N 1
ATOM 548 C CA . TRP A 1 65 ? 18.671 -7.244 -23.754 1.00 93.50 65 TRP A CA 1
ATOM 549 C C . TRP A 1 65 ? 17.767 -6.107 -23.245 1.00 93.50 65 TRP A C 1
ATOM 551 O O . TRP A 1 65 ? 17.571 -5.981 -22.041 1.00 93.50 65 TRP A O 1
ATOM 561 N N . TYR A 1 66 ? 17.221 -5.303 -24.160 1.00 92.56 66 TYR A N 1
ATOM 562 C CA . TYR A 1 66 ? 16.318 -4.179 -23.890 1.00 92.56 66 TYR A CA 1
ATOM 563 C C . TYR A 1 66 ? 14.830 -4.572 -23.861 1.00 92.56 66 TYR A C 1
ATOM 565 O O . TYR A 1 66 ? 13.995 -3.733 -23.541 1.00 92.56 66 TYR A O 1
ATOM 573 N N . ASP A 1 67 ? 14.487 -5.814 -24.212 1.00 92.50 67 ASP A N 1
ATOM 574 C CA . ASP A 1 67 ? 13.108 -6.301 -24.200 1.00 92.50 67 ASP A CA 1
ATOM 575 C C . ASP A 1 67 ? 12.744 -6.773 -22.785 1.00 92.50 67 ASP A C 1
ATOM 577 O O . ASP A 1 67 ? 13.421 -7.626 -22.191 1.00 92.50 67 ASP A O 1
ATOM 581 N N . LEU A 1 68 ? 11.686 -6.183 -22.229 1.00 87.81 68 LEU A N 1
ATOM 582 C CA . LEU A 1 68 ? 11.162 -6.524 -20.906 1.00 87.81 68 LEU A CA 1
ATOM 583 C C . LEU A 1 68 ? 10.182 -7.707 -20.948 1.00 87.81 68 LEU A C 1
ATOM 585 O O . LEU A 1 68 ? 9.772 -8.173 -19.887 1.00 87.81 68 LEU A O 1
ATOM 589 N N . GLY A 1 69 ? 9.860 -8.224 -22.139 1.00 87.31 69 GLY A N 1
ATOM 590 C CA . GLY A 1 69 ? 8.827 -9.235 -22.331 1.00 87.31 69 GLY A CA 1
ATOM 591 C C . GLY A 1 69 ? 7.426 -8.680 -22.080 1.00 87.31 69 GLY A C 1
ATOM 592 O O . GLY A 1 69 ? 7.232 -7.472 -21.942 1.00 87.31 69 GLY A O 1
ATOM 593 N N . VAL A 1 70 ? 6.439 -9.573 -22.019 1.00 84.81 70 VAL A N 1
ATOM 594 C CA . VAL A 1 70 ? 5.060 -9.197 -21.681 1.00 84.81 70 VAL A CA 1
ATOM 595 C C . VAL A 1 70 ? 4.998 -8.824 -20.202 1.00 84.81 70 VAL A C 1
ATOM 597 O O . VAL A 1 70 ? 5.384 -9.610 -19.335 1.00 84.81 70 VAL A O 1
ATOM 600 N N . ARG A 1 71 ? 4.532 -7.609 -19.917 1.00 85.38 71 ARG A N 1
ATOM 601 C CA . ARG A 1 71 ? 4.309 -7.098 -18.564 1.00 85.38 71 ARG A CA 1
ATOM 602 C C . ARG A 1 71 ? 2.916 -6.497 -18.520 1.00 85.38 71 ARG A C 1
ATOM 604 O O . ARG A 1 71 ? 2.677 -5.477 -19.152 1.00 85.38 71 ARG A O 1
ATOM 611 N N . GLU A 1 72 ? 2.027 -7.142 -17.781 1.00 88.25 72 GLU A N 1
ATOM 612 C CA . GLU A 1 72 ? 0.680 -6.646 -17.517 1.00 88.25 72 GLU A CA 1
ATOM 613 C C . GLU A 1 72 ? 0.637 -6.152 -16.069 1.00 88.25 72 GLU A C 1
ATOM 615 O O . GLU A 1 72 ? 0.885 -6.949 -15.159 1.00 88.25 72 GLU A O 1
ATOM 620 N N . PRO A 1 73 ? 0.411 -4.848 -15.842 1.00 92.38 73 PRO A N 1
ATOM 621 C CA . PRO A 1 73 ? 0.284 -4.314 -14.496 1.00 92.38 73 PRO A CA 1
ATOM 622 C C . PRO A 1 73 ? -0.928 -4.891 -13.766 1.00 92.38 73 PRO A C 1
ATOM 624 O O . PRO A 1 73 ? -2.013 -4.988 -14.339 1.00 92.38 73 PRO A O 1
ATOM 627 N N . TYR A 1 74 ? -0.771 -5.227 -12.483 1.00 94.81 74 TYR A N 1
ATOM 628 C CA . TYR A 1 74 ? -1.899 -5.703 -11.671 1.00 94.81 74 TYR A CA 1
ATOM 629 C C . TYR A 1 74 ? -2.562 -4.599 -10.850 1.00 94.81 74 TYR A C 1
ATOM 631 O O . TYR A 1 74 ? -2.035 -3.498 -10.675 1.00 94.81 74 TYR A O 1
ATOM 639 N N . GLN A 1 75 ? -3.752 -4.915 -10.334 1.00 95.62 75 GLN A N 1
ATOM 640 C CA . GLN A 1 75 ? -4.700 -3.952 -9.773 1.00 95.62 75 GLN A CA 1
ATOM 641 C C . GLN A 1 75 ? -4.262 -3.372 -8.423 1.00 95.62 75 GLN A C 1
ATOM 643 O O . GLN A 1 75 ? -4.762 -2.323 -8.007 1.00 95.62 75 GLN A O 1
ATOM 648 N N . ILE A 1 76 ? -3.366 -4.058 -7.714 1.00 97.06 76 ILE A N 1
ATOM 649 C CA . ILE A 1 76 ? -2.922 -3.692 -6.370 1.00 97.06 76 ILE A CA 1
ATOM 650 C C . ILE A 1 76 ? -1.402 -3.602 -6.356 1.00 97.06 76 ILE A C 1
ATOM 652 O O . ILE A 1 76 ? -0.732 -4.579 -6.691 1.00 97.06 76 ILE A O 1
ATOM 656 N N . LEU A 1 77 ? -0.868 -2.465 -5.900 1.00 97.31 77 LEU A N 1
ATOM 657 C CA . LEU A 1 77 ? 0.567 -2.316 -5.651 1.00 97.31 77 LEU A CA 1
ATOM 658 C C . LEU A 1 77 ? 0.831 -2.292 -4.149 1.00 97.31 77 LEU A C 1
ATOM 660 O O . LEU A 1 77 ? 0.416 -1.375 -3.435 1.00 97.31 77 LEU A O 1
ATOM 664 N N . PHE A 1 78 ? 1.530 -3.318 -3.683 1.00 96.44 78 PHE A N 1
ATOM 665 C CA . PHE A 1 78 ? 1.862 -3.547 -2.291 1.00 96.44 78 PHE A CA 1
ATOM 666 C C . PHE A 1 78 ? 3.312 -3.134 -2.008 1.00 96.44 78 PHE A C 1
ATOM 668 O O . PHE A 1 78 ? 4.243 -3.747 -2.534 1.00 96.44 78 PHE A O 1
ATOM 675 N N . PRO A 1 79 ? 3.546 -2.105 -1.183 1.00 94.56 79 PRO A N 1
ATOM 676 C CA . PRO A 1 79 ? 4.894 -1.662 -0.854 1.00 94.56 79 PRO A CA 1
ATOM 677 C C . PRO A 1 79 ? 5.708 -2.742 -0.157 1.00 94.56 79 PRO A C 1
ATOM 679 O O . PRO A 1 79 ? 5.317 -3.274 0.878 1.00 94.56 79 PRO A O 1
ATOM 682 N N . LYS A 1 80 ? 6.904 -2.996 -0.690 1.00 93.06 80 LYS A N 1
ATOM 683 C CA . LYS A 1 80 ? 7.895 -3.874 -0.066 1.00 93.06 80 LYS A CA 1
ATOM 684 C C . LYS A 1 80 ? 8.395 -3.330 1.279 1.00 93.06 80 LYS A C 1
ATOM 686 O O . LYS A 1 80 ? 8.823 -4.098 2.134 1.00 93.06 80 LYS A O 1
ATOM 691 N N . ARG A 1 81 ? 8.405 -2.001 1.433 1.00 91.12 81 ARG A N 1
ATOM 692 C CA . ARG A 1 81 ? 8.881 -1.287 2.626 1.00 91.12 81 ARG A CA 1
ATOM 693 C C . ARG A 1 81 ? 7.841 -0.272 3.063 1.00 91.12 81 ARG A C 1
ATOM 695 O O . ARG A 1 81 ? 7.416 0.541 2.241 1.00 91.12 81 ARG A O 1
ATOM 702 N N . MET A 1 82 ? 7.512 -0.254 4.351 1.00 90.00 82 MET A N 1
ATOM 703 C CA . MET A 1 82 ? 6.620 0.747 4.937 1.00 90.00 82 MET A CA 1
ATOM 704 C C . MET A 1 82 ? 7.219 1.343 6.213 1.00 90.00 82 MET A C 1
ATOM 706 O O . MET A 1 82 ? 7.603 0.644 7.155 1.00 90.00 82 MET A O 1
ATOM 710 N N . GLY A 1 83 ? 7.287 2.673 6.229 1.00 90.56 83 GLY A N 1
ATOM 711 C CA . GLY A 1 83 ? 7.591 3.472 7.417 1.00 90.56 83 GLY A CA 1
ATOM 712 C C . GLY A 1 83 ? 6.299 3.872 8.119 1.00 90.56 83 GLY A C 1
ATOM 713 O O . GLY A 1 83 ? 5.336 3.117 8.125 1.00 90.56 83 GLY A O 1
ATOM 714 N N . GLU A 1 84 ? 6.236 5.086 8.652 1.00 92.00 84 GLU A N 1
ATOM 715 C CA . GLU A 1 84 ? 5.056 5.590 9.373 1.00 92.00 84 GLU A CA 1
ATOM 716 C C . GLU A 1 84 ? 3.807 5.750 8.494 1.00 92.00 84 GLU A C 1
ATOM 718 O O . GLU A 1 84 ? 2.686 5.544 8.958 1.00 92.00 84 GLU A O 1
ATOM 723 N N . LYS A 1 85 ? 3.986 6.123 7.219 1.00 91.50 85 LYS A N 1
ATOM 724 C CA . LYS A 1 85 ? 2.885 6.185 6.249 1.00 91.50 85 LYS A CA 1
ATOM 725 C C . LYS A 1 85 ? 2.398 4.772 5.931 1.00 91.50 85 LYS A C 1
ATOM 727 O O . LYS A 1 85 ? 3.206 3.861 5.741 1.00 91.50 85 LYS A O 1
ATOM 732 N N . PHE A 1 86 ? 1.083 4.608 5.855 1.00 84.69 86 PHE A N 1
ATOM 733 C CA . PHE A 1 86 ? 0.441 3.329 5.584 1.00 84.69 86 PHE A CA 1
ATOM 734 C C . PHE A 1 86 ? -0.417 3.402 4.335 1.00 84.69 86 PHE A C 1
ATOM 736 O O . PHE A 1 86 ? -1.314 4.235 4.242 1.00 84.69 86 PHE A O 1
ATOM 743 N N . TYR A 1 87 ? -0.113 2.543 3.370 1.00 91.56 87 TYR A N 1
ATOM 744 C CA . TYR A 1 87 ? -0.794 2.545 2.090 1.00 91.56 87 TYR A CA 1
ATOM 745 C C . TYR A 1 87 ? -0.582 1.222 1.364 1.00 91.56 87 TYR A C 1
ATOM 747 O O . TYR A 1 87 ? 0.508 0.654 1.357 1.00 91.56 87 TYR A O 1
ATOM 755 N N . VAL A 1 88 ? -1.629 0.769 0.694 1.00 96.94 88 VAL A N 1
ATOM 756 C CA . VAL A 1 88 ? -1.564 -0.225 -0.375 1.00 96.94 88 VAL A CA 1
ATOM 757 C C . VAL A 1 88 ? -2.356 0.347 -1.538 1.00 96.94 88 VAL A C 1
ATOM 759 O O . VAL A 1 88 ? -3.520 0.718 -1.373 1.00 96.94 88 VAL A O 1
ATOM 762 N N . TYR A 1 89 ? -1.717 0.484 -2.694 1.00 97.88 89 TYR A N 1
ATOM 763 C CA . TYR A 1 89 ? -2.252 1.308 -3.767 1.00 97.88 89 TYR A CA 1
ATOM 764 C C . TYR A 1 89 ? -3.245 0.561 -4.646 1.00 97.88 89 TYR A C 1
ATOM 766 O O . TYR A 1 89 ? -3.060 -0.609 -4.979 1.00 97.88 89 TYR A O 1
ATOM 774 N N . PHE A 1 90 ? -4.257 1.296 -5.093 1.00 98.00 90 PHE A N 1
ATOM 775 C CA . PHE A 1 90 ? -5.164 0.908 -6.154 1.00 98.00 90 PHE A CA 1
ATOM 776 C C . PHE A 1 90 ? -4.631 1.394 -7.508 1.00 98.00 90 PHE A C 1
ATOM 778 O O . PHE A 1 90 ? -4.668 2.590 -7.817 1.00 98.00 90 PHE A O 1
ATOM 785 N N . ASN A 1 91 ? -4.177 0.448 -8.326 1.00 96.81 91 ASN A N 1
ATOM 786 C CA . ASN A 1 91 ? -3.659 0.679 -9.668 1.00 96.81 91 ASN A CA 1
ATOM 787 C C . ASN A 1 91 ? -4.767 0.598 -10.727 1.00 96.81 91 ASN A C 1
ATOM 789 O O . ASN A 1 91 ? -4.804 -0.309 -11.552 1.00 96.81 91 ASN A O 1
ATOM 793 N N . ASN A 1 92 ? -5.714 1.535 -10.678 1.00 93.75 92 ASN A N 1
ATOM 794 C CA . ASN A 1 92 ? -6.853 1.548 -11.606 1.00 93.75 92 ASN A CA 1
ATOM 795 C C . ASN A 1 92 ? -6.463 1.841 -13.062 1.00 93.75 92 ASN A C 1
ATOM 797 O O . ASN A 1 92 ? -7.225 1.532 -13.968 1.00 93.75 92 ASN A O 1
ATOM 801 N N . GLU A 1 93 ? -5.336 2.518 -13.260 1.00 92.44 93 GLU A N 1
ATOM 802 C CA . GLU A 1 93 ? -4.898 3.018 -14.566 1.00 92.44 93 GLU A CA 1
ATOM 803 C C . GLU A 1 93 ? -3.771 2.159 -15.157 1.00 92.44 93 GLU A C 1
ATOM 805 O O . GLU A 1 93 ? -3.112 2.591 -16.098 1.00 92.44 93 GLU A O 1
ATOM 810 N N . GLU A 1 94 ? -3.533 0.974 -14.577 1.00 92.62 94 GLU A N 1
ATOM 811 C CA . GLU A 1 94 ? -2.553 -0.009 -15.054 1.00 92.62 94 GLU A CA 1
ATOM 812 C C . GLU A 1 94 ? -1.159 0.613 -15.255 1.00 92.62 94 GLU A C 1
ATOM 814 O O . GLU A 1 94 ? -0.503 0.426 -16.278 1.00 92.62 94 GLU A O 1
ATOM 819 N N . VAL A 1 95 ? -0.691 1.392 -14.273 1.00 94.50 95 VAL A N 1
ATOM 820 C CA . VAL A 1 95 ? 0.677 1.921 -14.294 1.00 94.50 95 VAL A CA 1
ATOM 821 C C . VAL A 1 95 ? 1.666 0.802 -13.998 1.00 94.50 95 VAL A C 1
ATOM 823 O O . VAL A 1 95 ? 1.404 -0.064 -13.161 1.00 94.50 95 VAL A O 1
ATOM 826 N N . TYR A 1 96 ? 2.828 0.837 -14.641 1.00 94.88 96 TYR A N 1
ATOM 827 C CA . TYR A 1 96 ? 3.917 -0.081 -14.331 1.00 94.88 96 TYR A CA 1
ATOM 828 C C . TYR A 1 96 ? 4.498 0.230 -12.954 1.00 94.88 96 TYR A C 1
ATOM 830 O O . TYR A 1 96 ? 4.538 1.387 -12.531 1.00 94.88 96 TYR A O 1
ATOM 838 N N . SER A 1 97 ? 5.013 -0.793 -12.279 1.00 94.31 97 SER A N 1
ATOM 839 C CA . SER A 1 97 ? 5.692 -0.650 -10.995 1.00 94.31 97 SER A CA 1
ATOM 840 C C . SER A 1 97 ? 7.163 -1.062 -11.066 1.00 94.31 97 SER A C 1
ATOM 842 O O . SER A 1 97 ? 7.566 -1.938 -11.839 1.00 94.31 97 SER A O 1
ATOM 844 N N . ASP A 1 98 ? 7.986 -0.408 -10.247 1.00 93.19 98 ASP A N 1
ATOM 845 C CA . ASP A 1 98 ? 9.332 -0.881 -9.923 1.00 93.19 98 ASP A CA 1
ATOM 846 C C . ASP A 1 98 ? 9.287 -1.998 -8.865 1.00 93.19 98 ASP A C 1
ATOM 848 O O . ASP A 1 98 ? 8.313 -2.147 -8.130 1.00 93.19 98 ASP A O 1
ATOM 852 N N . GLN A 1 99 ? 10.389 -2.737 -8.715 1.00 90.44 99 GLN A N 1
ATOM 853 C CA . GLN A 1 99 ? 10.555 -3.828 -7.737 1.00 90.44 99 GLN A CA 1
ATOM 854 C C . GLN A 1 99 ? 10.321 -3.437 -6.260 1.00 90.44 99 GLN A C 1
ATOM 856 O O . GLN A 1 99 ? 10.342 -4.296 -5.379 1.00 90.44 99 GLN A O 1
ATOM 861 N N . THR A 1 100 ? 10.166 -2.147 -5.951 1.00 91.75 100 THR A N 1
ATOM 862 C CA . THR A 1 100 ? 9.802 -1.663 -4.609 1.00 91.75 100 THR A CA 1
ATOM 863 C C . THR A 1 100 ? 8.326 -1.883 -4.266 1.00 91.75 100 THR A C 1
ATOM 865 O O . THR A 1 100 ? 7.935 -1.707 -3.109 1.00 91.75 100 THR A O 1
ATOM 868 N N . LEU A 1 101 ? 7.519 -2.280 -5.250 1.00 94.94 101 LEU A N 1
ATOM 869 C CA . LEU A 1 101 ? 6.087 -2.513 -5.153 1.00 94.94 101 LEU A CA 1
ATOM 870 C C . LEU A 1 101 ? 5.772 -3.898 -5.729 1.00 94.94 101 LEU A C 1
ATOM 872 O O . LEU A 1 101 ? 5.924 -4.126 -6.928 1.00 94.94 101 LEU A O 1
ATOM 876 N N . TYR A 1 102 ? 5.315 -4.817 -4.884 1.00 95.38 102 TYR A N 1
ATOM 877 C CA . TYR A 1 102 ? 4.772 -6.087 -5.353 1.00 95.38 102 TYR A CA 1
ATOM 878 C C . TYR A 1 102 ? 3.416 -5.858 -6.013 1.00 95.38 102 TYR A C 1
ATOM 880 O O . TYR A 1 102 ? 2.631 -5.021 -5.573 1.00 95.38 102 TYR A O 1
ATOM 888 N N . GLU A 1 103 ? 3.134 -6.620 -7.058 1.00 95.19 103 GLU A N 1
ATOM 889 C CA . GLU A 1 103 ? 1.883 -6.538 -7.800 1.00 95.19 103 GLU A CA 1
ATOM 890 C C . GLU A 1 103 ? 0.988 -7.710 -7.381 1.00 95.19 103 GLU A C 1
ATOM 892 O O . GLU A 1 103 ? 1.405 -8.864 -7.468 1.00 95.19 103 GLU A O 1
ATOM 897 N N . ILE A 1 104 ? -0.228 -7.433 -6.904 1.00 94.88 104 ILE A N 1
ATOM 898 C CA . ILE A 1 104 ? -1.185 -8.475 -6.501 1.00 94.88 104 ILE A CA 1
ATOM 899 C C . ILE A 1 104 ? -2.309 -8.531 -7.534 1.00 94.88 104 ILE A C 1
ATOM 901 O O . ILE A 1 104 ? -3.073 -7.574 -7.688 1.00 94.88 104 ILE A O 1
ATOM 905 N N . ALA A 1 105 ? -2.406 -9.669 -8.220 1.00 94.12 105 ALA A N 1
ATOM 906 C CA . ALA A 1 105 ? -3.486 -9.979 -9.146 1.00 94.12 105 ALA A CA 1
ATOM 907 C C . ALA A 1 105 ? -4.739 -10.417 -8.378 1.00 94.12 105 ALA A C 1
ATOM 909 O O . ALA A 1 105 ? -4.658 -11.256 -7.480 1.00 94.12 105 ALA A O 1
ATOM 910 N N . ILE A 1 106 ? -5.897 -9.855 -8.730 1.00 93.75 106 ILE A N 1
ATOM 911 C CA . ILE A 1 106 ? -7.186 -10.233 -8.144 1.00 93.75 106 ILE A CA 1
ATOM 912 C C . ILE A 1 106 ? -8.236 -10.425 -9.240 1.00 93.75 106 ILE A C 1
ATOM 914 O O . ILE A 1 106 ? -8.487 -9.523 -10.037 1.00 93.75 106 ILE A O 1
ATOM 918 N N . ASP A 1 107 ? -8.924 -11.567 -9.206 1.00 92.44 107 ASP A N 1
ATOM 919 C CA . ASP A 1 107 ? -9.823 -12.007 -10.283 1.00 92.44 107 ASP A CA 1
ATOM 920 C C . ASP A 1 107 ? -11.109 -11.184 -10.415 1.00 92.44 107 ASP A C 1
ATOM 922 O O . ASP A 1 107 ? -11.730 -11.139 -11.476 1.00 92.44 107 ASP A O 1
ATOM 926 N N . THR A 1 108 ? -11.566 -10.543 -9.333 1.00 95.62 108 THR A N 1
ATOM 927 C CA . THR A 1 108 ? -12.839 -9.812 -9.345 1.00 95.62 108 THR A CA 1
ATOM 928 C C . THR A 1 108 ? -12.733 -8.435 -8.713 1.00 95.62 108 THR A C 1
ATOM 930 O O . THR A 1 108 ? -12.107 -8.232 -7.673 1.00 95.62 108 THR A O 1
ATOM 933 N N . LYS A 1 109 ? -13.482 -7.475 -9.269 1.00 94.75 109 LYS A N 1
ATOM 934 C CA . LYS A 1 109 ? -13.623 -6.130 -8.689 1.00 94.75 109 LYS A CA 1
ATOM 935 C C . LYS A 1 109 ? -14.138 -6.160 -7.244 1.00 94.75 109 LYS A C 1
ATOM 937 O O . LYS A 1 109 ? -13.807 -5.279 -6.454 1.00 94.75 109 LYS A O 1
ATOM 942 N N . ARG A 1 110 ? -14.966 -7.154 -6.894 1.00 96.31 110 ARG A N 1
ATOM 943 C CA . ARG A 1 110 ? -15.451 -7.369 -5.523 1.00 96.31 110 ARG A CA 1
ATOM 944 C C . ARG A 1 110 ? -14.291 -7.701 -4.591 1.00 96.31 110 ARG A C 1
ATOM 946 O O . ARG A 1 110 ? -14.109 -6.988 -3.607 1.00 96.31 110 ARG A O 1
ATOM 953 N N . ALA A 1 111 ? -13.544 -8.757 -4.909 1.00 96.81 111 ALA A N 1
ATOM 954 C CA . ALA A 1 111 ? -12.414 -9.197 -4.105 1.00 96.81 111 ALA A CA 1
ATOM 955 C C . ALA A 1 111 ? -11.371 -8.084 -3.995 1.00 96.81 111 ALA A C 1
ATOM 957 O O . ALA A 1 111 ? -10.956 -7.758 -2.893 1.00 96.81 111 ALA A O 1
ATOM 958 N N . MET A 1 112 ? -11.071 -7.396 -5.098 1.00 96.81 112 MET A N 1
ATOM 959 C CA . MET A 1 112 ? -10.104 -6.301 -5.128 1.00 96.81 112 MET A CA 1
ATOM 960 C C . MET A 1 112 ? -10.468 -5.186 -4.138 1.00 96.81 112 MET A C 1
ATOM 962 O O . MET A 1 112 ? -9.622 -4.784 -3.346 1.00 96.81 112 MET A O 1
ATOM 966 N N . VAL A 1 113 ? -11.721 -4.705 -4.134 1.00 97.56 113 VAL A N 1
ATOM 967 C CA . VAL A 1 113 ? -12.154 -3.658 -3.187 1.00 97.56 113 VAL A CA 1
ATOM 968 C C . VAL A 1 113 ? -12.044 -4.136 -1.740 1.00 97.56 113 VAL A C 1
ATOM 970 O O . VAL A 1 113 ? -11.596 -3.375 -0.885 1.00 97.56 113 VAL A O 1
ATOM 973 N N . ILE A 1 114 ? -12.450 -5.376 -1.457 1.00 97.94 114 ILE A N 1
ATOM 974 C CA . ILE A 1 114 ? -12.408 -5.939 -0.103 1.00 97.94 114 ILE A CA 1
ATOM 975 C C . ILE A 1 114 ? -10.959 -6.091 0.369 1.00 97.94 114 ILE A C 1
ATOM 977 O O . ILE A 1 114 ? -10.614 -5.585 1.435 1.00 97.94 114 ILE A O 1
ATOM 981 N N . THR A 1 115 ? -10.110 -6.722 -0.441 1.00 97.12 115 THR A N 1
ATOM 982 C CA . THR A 1 115 ? -8.693 -6.947 -0.151 1.00 97.12 115 THR A CA 1
ATOM 983 C C . THR A 1 115 ? -7.947 -5.626 0.011 1.00 97.12 115 THR A C 1
ATOM 985 O O . THR A 1 115 ? -7.286 -5.445 1.025 1.00 97.12 115 THR A O 1
ATOM 988 N N . LEU A 1 116 ? -8.101 -4.659 -0.903 1.00 97.25 116 LEU A N 1
ATOM 989 C CA . LEU A 1 116 ? -7.477 -3.336 -0.759 1.00 97.25 116 LEU A CA 1
ATOM 990 C C . LEU A 1 116 ? -7.930 -2.613 0.504 1.00 97.25 116 LEU A C 1
ATOM 992 O O . LEU A 1 116 ? -7.110 -2.001 1.184 1.00 97.25 116 LEU A O 1
ATOM 996 N N . SER A 1 117 ? -9.224 -2.669 0.820 1.00 97.94 117 SER A N 1
ATOM 997 C CA . SER A 1 117 ? -9.754 -2.028 2.024 1.00 97.94 117 SER A CA 1
ATOM 998 C C . SER A 1 117 ? -9.183 -2.679 3.284 1.00 97.94 117 SER A C 1
ATOM 1000 O O . SER A 1 117 ? -8.785 -1.971 4.202 1.00 97.94 117 SER A O 1
ATOM 1002 N N . PHE A 1 118 ? -9.085 -4.012 3.313 1.00 98.19 118 PHE A N 1
ATOM 1003 C CA . PHE A 1 118 ? -8.494 -4.746 4.430 1.00 98.19 118 PHE A CA 1
ATOM 1004 C C . PHE A 1 118 ? -7.003 -4.440 4.583 1.00 98.19 118 PHE A C 1
ATOM 1006 O O . PHE A 1 118 ? -6.551 -4.110 5.676 1.00 98.19 118 PHE A O 1
ATOM 1013 N N . LEU A 1 119 ? -6.248 -4.478 3.486 1.00 97.12 119 LEU A N 1
ATOM 1014 C CA . LEU A 1 119 ? -4.816 -4.183 3.479 1.00 97.12 119 LEU A CA 1
ATOM 1015 C C . LEU A 1 119 ? -4.500 -2.720 3.814 1.00 97.12 119 LEU A C 1
ATOM 1017 O O . LEU A 1 119 ? -3.379 -2.443 4.214 1.00 97.12 119 LEU A O 1
ATOM 1021 N N . ASN A 1 120 ? -5.465 -1.803 3.683 1.00 97.69 120 ASN A N 1
ATOM 1022 C CA . ASN A 1 120 ? -5.371 -0.420 4.163 1.00 97.69 120 ASN A CA 1
ATOM 1023 C C . ASN A 1 120 ? -6.047 -0.207 5.533 1.00 97.69 120 ASN A C 1
ATOM 1025 O O . ASN A 1 120 ? -6.156 0.937 5.975 1.00 97.69 120 ASN A O 1
ATOM 1029 N N . SER A 1 121 ? -6.513 -1.257 6.219 1.00 97.75 121 SER A N 1
ATOM 1030 C CA . SER A 1 121 ? -7.056 -1.190 7.588 1.00 97.75 121 SER A CA 1
ATOM 1031 C C . SER A 1 121 ? -5.956 -1.322 8.648 1.00 97.75 121 SER A C 1
ATOM 1033 O O . SER A 1 121 ? -4.881 -1.852 8.365 1.00 97.75 121 SER A O 1
ATOM 1035 N N . THR A 1 122 ? -6.221 -0.916 9.888 1.00 97.81 122 THR A N 1
ATOM 1036 C CA . THR A 1 122 ? -5.266 -1.080 11.001 1.00 97.81 122 THR A CA 1
ATOM 1037 C C . THR A 1 122 ? -4.921 -2.554 11.258 1.00 97.81 122 THR A C 1
ATOM 1039 O O . THR A 1 122 ? -3.788 -2.850 11.623 1.00 97.81 122 THR A O 1
ATOM 1042 N N . LEU A 1 123 ? -5.822 -3.503 10.970 1.00 97.56 123 LEU A N 1
ATOM 1043 C CA . LEU A 1 123 ? -5.495 -4.940 10.999 1.00 97.56 123 LEU A CA 1
ATOM 1044 C C . LEU A 1 123 ? -4.514 -5.336 9.896 1.00 97.56 123 LEU A C 1
ATOM 1046 O O . LEU A 1 123 ? -3.565 -6.069 10.154 1.00 97.56 123 LEU A O 1
ATOM 1050 N N . GLY A 1 124 ? -4.719 -4.829 8.676 1.00 96.62 124 GLY A N 1
ATOM 1051 C CA . GLY A 1 124 ? -3.774 -5.027 7.578 1.00 96.62 124 GLY A CA 1
ATOM 1052 C C . GLY A 1 124 ? -2.390 -4.486 7.938 1.00 96.62 124 GLY A C 1
ATOM 1053 O O . GLY A 1 124 ? -1.382 -5.150 7.695 1.00 96.62 124 GLY A O 1
ATOM 1054 N N . ARG A 1 125 ? -2.348 -3.323 8.605 1.00 96.00 125 ARG A N 1
ATOM 1055 C CA . ARG A 1 125 ? -1.107 -2.755 9.133 1.00 96.00 125 ARG A CA 1
ATOM 1056 C C . ARG A 1 125 ? -0.483 -3.649 10.193 1.00 96.00 125 ARG A C 1
ATOM 1058 O O . ARG A 1 125 ? 0.695 -3.956 10.084 1.00 96.00 125 ARG A O 1
ATOM 1065 N N . LEU A 1 126 ? -1.262 -4.075 11.186 1.00 96.31 126 LEU A N 1
ATOM 1066 C CA . LEU A 1 126 ? -0.802 -4.952 12.258 1.00 96.31 126 LEU A CA 1
ATOM 1067 C C . LEU A 1 126 ? -0.158 -6.221 11.693 1.00 96.31 126 LEU A C 1
ATOM 1069 O O . LEU A 1 126 ? 0.940 -6.585 12.094 1.00 96.31 126 LEU A O 1
ATOM 1073 N N . PHE A 1 127 ? -0.805 -6.873 10.727 1.00 95.44 127 PHE A N 1
ATOM 1074 C CA . PHE A 1 127 ? -0.252 -8.075 10.108 1.00 95.44 127 PHE A CA 1
ATOM 1075 C C . PHE A 1 127 ? 1.027 -7.792 9.326 1.00 95.44 127 PHE A C 1
ATOM 1077 O O . PHE A 1 127 ? 1.943 -8.611 9.369 1.00 95.44 127 PHE A O 1
ATOM 1084 N N . TYR A 1 128 ? 1.121 -6.644 8.648 1.00 94.56 128 TYR A N 1
ATOM 1085 C CA . TYR A 1 128 ? 2.362 -6.232 7.993 1.00 94.56 128 TYR A CA 1
ATOM 1086 C C . TYR A 1 128 ? 3.502 -6.053 9.001 1.00 94.56 128 TYR A C 1
ATOM 1088 O O . TYR A 1 128 ? 4.591 -6.565 8.769 1.00 94.56 128 TYR A O 1
ATOM 1096 N N . GLU A 1 129 ? 3.246 -5.368 10.118 1.00 92.94 129 GLU A N 1
ATOM 1097 C CA . GLU A 1 129 ? 4.236 -5.154 11.181 1.00 92.94 129 GLU A CA 1
ATOM 1098 C C . GLU A 1 129 ? 4.720 -6.467 11.793 1.00 92.94 129 GLU A C 1
ATOM 1100 O O . GLU A 1 129 ? 5.917 -6.673 11.944 1.00 92.94 129 GLU A O 1
ATOM 1105 N N . LEU A 1 130 ? 3.795 -7.380 12.096 1.00 92.44 130 LEU A N 1
ATOM 1106 C CA . LEU A 1 130 ? 4.119 -8.668 12.709 1.00 92.44 130 LEU A CA 1
ATOM 1107 C C . LEU A 1 130 ? 4.893 -9.606 11.773 1.00 92.44 130 LEU A C 1
ATOM 1109 O O . LEU A 1 130 ? 5.645 -10.456 12.243 1.00 92.44 130 LEU A O 1
ATOM 1113 N N . ALA A 1 131 ? 4.668 -9.503 10.462 1.00 91.56 131 ALA A N 1
ATOM 1114 C CA . ALA A 1 131 ? 5.329 -10.350 9.472 1.00 91.56 131 ALA A CA 1
ATOM 1115 C C . ALA A 1 131 ? 6.641 -9.747 8.946 1.00 91.56 131 ALA A C 1
ATOM 1117 O O . ALA A 1 131 ? 7.500 -10.482 8.456 1.00 91.56 131 ALA A O 1
ATOM 1118 N N . GLY A 1 132 ? 6.765 -8.420 8.979 1.00 86.81 132 GLY A N 1
ATOM 1119 C CA . GLY A 1 132 ? 7.930 -7.697 8.492 1.00 86.81 132 GLY A CA 1
ATOM 1120 C C . GLY A 1 132 ? 9.151 -7.914 9.376 1.00 86.81 132 GLY A C 1
ATOM 1121 O O . GLY A 1 132 ? 9.042 -8.190 10.566 1.00 86.81 132 GLY A O 1
ATOM 1122 N N . TYR A 1 133 ? 10.332 -7.765 8.785 1.00 82.88 133 TYR A N 1
ATOM 1123 C CA . TYR A 1 133 ? 11.570 -7.643 9.546 1.00 82.88 133 TYR A CA 1
ATOM 1124 C C . TYR A 1 133 ? 12.070 -6.206 9.489 1.00 82.88 133 TYR A C 1
ATOM 1126 O O . TYR A 1 133 ? 11.924 -5.499 8.484 1.00 82.88 133 TYR A O 1
ATOM 1134 N N . GLU A 1 134 ? 12.679 -5.781 10.585 1.00 77.00 134 GLU A N 1
ATOM 1135 C CA . GLU A 1 134 ? 13.319 -4.481 10.675 1.00 77.00 134 GLU A CA 1
ATOM 1136 C C . GLU A 1 134 ? 14.603 -4.467 9.855 1.00 77.00 134 GLU A C 1
ATOM 1138 O O . GLU A 1 134 ? 15.427 -5.387 9.900 1.00 77.00 134 GLU A O 1
ATOM 1143 N N . LEU A 1 135 ? 14.780 -3.397 9.087 1.00 66.62 135 LEU A N 1
ATOM 1144 C CA . LEU A 1 135 ? 16.074 -3.094 8.503 1.00 66.62 135 LEU A CA 1
ATOM 1145 C C . LEU A 1 135 ? 16.882 -2.311 9.536 1.00 66.62 135 LEU A C 1
ATOM 1147 O O . LEU A 1 135 ? 16.588 -1.152 9.812 1.00 66.62 135 LEU A O 1
ATOM 1151 N N . THR A 1 136 ? 17.919 -2.936 10.088 1.00 53.97 136 THR A N 1
ATOM 1152 C CA . THR A 1 136 ? 18.834 -2.275 11.020 1.00 53.97 136 THR A CA 1
ATOM 1153 C C . THR A 1 136 ? 19.604 -1.156 10.298 1.00 53.97 136 THR A C 1
ATOM 1155 O O . THR A 1 136 ? 20.250 -1.386 9.274 1.00 53.97 136 THR A O 1
ATOM 1158 N N . GLY A 1 137 ? 19.513 0.087 10.790 1.00 61.41 137 GLY A N 1
ATOM 1159 C CA . GLY A 1 137 ? 20.202 1.245 10.202 1.00 61.41 137 GLY A CA 1
ATOM 1160 C C . GLY A 1 137 ? 19.464 2.579 10.367 1.00 61.41 137 GLY A C 1
ATOM 1161 O O . GLY A 1 137 ? 18.653 2.755 11.263 1.00 61.41 137 GLY A O 1
ATOM 1162 N N . SER A 1 138 ? 19.752 3.550 9.492 1.00 55.25 138 SER A N 1
ATOM 1163 C CA . SER A 1 138 ? 19.264 4.942 9.588 1.00 55.25 138 SER A CA 1
ATOM 1164 C C . SER A 1 138 ? 17.790 5.158 9.204 1.00 55.25 138 SER A C 1
ATOM 1166 O O . SER A 1 138 ? 17.347 6.303 9.139 1.00 55.25 138 SER A O 1
ATOM 1168 N N . VAL A 1 139 ? 17.047 4.102 8.857 1.00 60.19 139 VAL A N 1
ATOM 1169 C CA . VAL A 1 139 ? 15.683 4.210 8.322 1.00 60.19 139 VAL A CA 1
ATOM 1170 C C . VAL A 1 139 ? 14.758 3.252 9.067 1.00 60.19 139 VAL A C 1
ATOM 1172 O O . VAL A 1 139 ? 14.827 2.047 8.862 1.00 60.19 139 VAL A O 1
ATOM 1175 N N . THR A 1 140 ? 13.848 3.806 9.867 1.00 75.12 140 THR A N 1
ATOM 1176 C CA . THR A 1 140 ? 12.839 3.080 10.655 1.00 75.12 140 THR A CA 1
ATOM 1177 C C . THR A 1 140 ? 11.709 2.551 9.758 1.00 75.12 140 THR A C 1
ATOM 1179 O O . THR A 1 140 ? 10.610 3.109 9.678 1.00 75.12 140 THR A O 1
ATOM 1182 N N . VAL A 1 141 ? 11.995 1.496 8.993 1.00 84.50 141 VAL A N 1
ATOM 1183 C CA . VAL A 1 141 ? 11.047 0.830 8.086 1.00 84.50 141 VAL A CA 1
ATOM 1184 C C . VAL A 1 141 ? 11.044 -0.672 8.336 1.00 84.50 141 VAL A C 1
ATOM 1186 O O . VAL A 1 141 ? 12.103 -1.276 8.491 1.00 84.50 141 VAL A O 1
ATOM 1189 N N . ALA A 1 142 ? 9.862 -1.286 8.284 1.00 87.56 142 ALA A N 1
ATOM 1190 C CA . ALA A 1 142 ? 9.778 -2.731 8.125 1.00 87.56 142 ALA A CA 1
ATOM 1191 C C . ALA A 1 142 ? 9.807 -3.071 6.635 1.00 87.56 142 ALA A C 1
ATOM 1193 O O . ALA A 1 142 ? 9.154 -2.406 5.816 1.00 87.56 142 ALA A O 1
ATOM 1194 N N . GLU A 1 143 ? 10.562 -4.107 6.293 1.00 91.00 143 GLU A N 1
ATOM 1195 C CA . GLU A 1 143 ? 10.583 -4.717 4.971 1.00 91.00 143 GLU A CA 1
ATOM 1196 C C . GLU A 1 143 ? 9.875 -6.072 5.016 1.00 91.00 143 GLU A C 1
ATOM 1198 O O . GLU A 1 143 ? 10.048 -6.856 5.948 1.00 91.00 143 GLU A O 1
ATOM 1203 N N . LEU A 1 144 ? 9.098 -6.358 3.973 1.00 91.38 144 LEU A N 1
ATOM 1204 C CA . LEU A 1 144 ? 8.48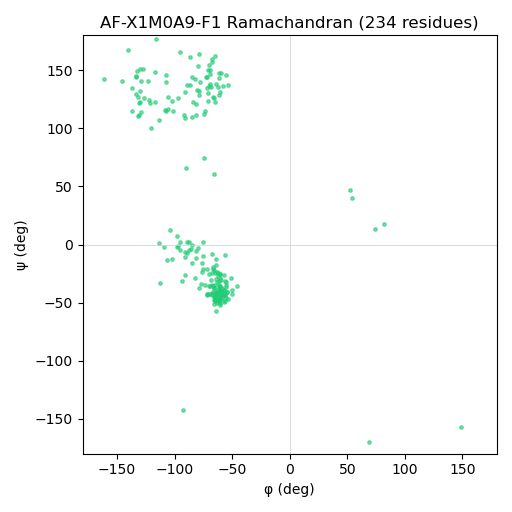3 -7.660 3.766 1.00 91.38 144 LEU A CA 1
ATOM 1205 C C . LEU A 1 144 ? 9.038 -8.270 2.479 1.00 91.38 144 LEU A C 1
ATOM 1207 O O . LEU A 1 144 ? 8.955 -7.676 1.400 1.00 91.38 144 LEU A O 1
ATOM 1211 N N . SER A 1 145 ? 9.625 -9.462 2.566 1.00 91.00 145 SER A N 1
ATOM 1212 C CA . SER A 1 145 ? 10.029 -10.204 1.367 1.00 91.00 145 SER A CA 1
ATOM 1213 C C . SER A 1 145 ? 8.794 -10.652 0.577 1.00 91.00 145 SER A C 1
ATOM 1215 O O . SER A 1 145 ? 7.714 -10.801 1.144 1.00 91.00 145 SER A O 1
ATOM 1217 N N . GLU A 1 146 ? 8.942 -10.906 -0.724 1.00 90.94 146 GLU A N 1
ATOM 1218 C CA . GLU A 1 146 ? 7.853 -11.417 -1.572 1.00 90.94 146 GLU A CA 1
ATOM 1219 C C . GLU A 1 146 ? 7.249 -12.708 -0.989 1.00 90.94 146 GLU A C 1
ATOM 1221 O O . GLU A 1 146 ? 6.033 -12.871 -0.919 1.00 90.94 146 GLU A O 1
ATOM 1226 N N . PHE A 1 147 ? 8.110 -13.593 -0.474 1.00 91.88 147 PHE A N 1
ATOM 1227 C CA . PHE A 1 147 ? 7.715 -14.846 0.169 1.00 91.88 147 PHE A CA 1
ATOM 1228 C C . PHE A 1 147 ? 6.805 -14.637 1.389 1.00 91.88 147 PHE A C 1
ATOM 1230 O O . PHE A 1 147 ? 5.866 -15.413 1.589 1.00 91.88 147 PHE A O 1
ATOM 1237 N N . LEU A 1 148 ? 7.094 -13.626 2.216 1.00 92.62 148 LEU A N 1
ATOM 1238 C CA . LEU A 1 148 ? 6.287 -13.295 3.393 1.00 92.62 148 LEU A CA 1
ATOM 1239 C C . LEU A 1 148 ? 5.031 -12.511 3.005 1.00 92.62 148 LEU A C 1
ATOM 1241 O O . LEU A 1 148 ? 3.962 -12.785 3.542 1.00 92.62 148 LEU A O 1
ATOM 1245 N N . ALA A 1 149 ? 5.125 -11.615 2.019 1.00 92.56 149 ALA A N 1
ATOM 1246 C CA . ALA A 1 149 ? 3.978 -10.894 1.470 1.00 92.56 149 ALA A CA 1
ATOM 1247 C C . ALA A 1 149 ? 2.909 -11.855 0.933 1.00 92.56 149 ALA A C 1
ATOM 1249 O O . ALA A 1 149 ? 1.732 -11.699 1.247 1.00 92.56 149 ALA A O 1
ATOM 1250 N N . GLY A 1 150 ? 3.317 -12.916 0.228 1.00 92.31 150 GLY A N 1
ATOM 1251 C CA . GLY A 1 150 ? 2.411 -13.971 -0.241 1.00 92.31 150 GLY A CA 1
ATOM 1252 C C . GLY A 1 150 ? 1.782 -14.835 0.865 1.00 92.31 150 GLY A C 1
ATOM 1253 O O . GLY A 1 150 ? 0.915 -15.653 0.572 1.00 92.31 150 GLY A O 1
ATOM 1254 N N . ARG A 1 151 ? 2.209 -14.682 2.126 1.00 91.94 151 ARG A N 1
ATOM 1255 C CA . ARG A 1 151 ? 1.675 -15.391 3.306 1.00 91.94 151 ARG A CA 1
ATOM 1256 C C . ARG A 1 151 ? 0.973 -14.468 4.295 1.00 91.94 151 ARG A C 1
ATOM 1258 O O . ARG A 1 151 ? 0.529 -14.935 5.343 1.00 91.94 151 ARG A O 1
ATOM 1265 N N . LEU A 1 152 ? 0.890 -13.176 3.984 1.00 93.00 152 LEU A N 1
ATOM 1266 C CA . LEU A 1 152 ? 0.242 -12.213 4.852 1.00 93.00 152 LEU A CA 1
ATOM 1267 C C . LEU A 1 152 ? -1.228 -12.599 5.032 1.00 93.00 152 LEU A C 1
ATOM 1269 O O . LEU A 1 152 ? -1.937 -12.875 4.061 1.00 93.00 152 LEU A O 1
ATOM 1273 N N . LEU A 1 153 ? -1.688 -12.618 6.281 1.00 92.31 153 LEU A N 1
ATOM 1274 C CA . LEU A 1 153 ? -3.088 -12.892 6.568 1.00 92.31 153 LEU A CA 1
ATOM 1275 C C . LEU A 1 153 ? -3.964 -11.811 5.929 1.00 92.31 153 LEU A C 1
ATOM 1277 O O . LEU A 1 153 ? -3.681 -10.617 6.012 1.00 92.31 153 LEU A O 1
ATOM 1281 N N . THR A 1 154 ? -5.047 -12.245 5.293 1.00 91.75 154 THR A N 1
ATOM 1282 C CA . THR A 1 154 ? -6.032 -11.361 4.673 1.00 91.75 154 THR A CA 1
ATOM 1283 C C . THR A 1 154 ? -7.439 -11.883 4.908 1.00 91.75 154 THR A C 1
ATOM 1285 O O . THR A 1 154 ? -7.644 -13.016 5.352 1.00 91.75 154 THR A O 1
ATOM 1288 N N . ILE A 1 155 ? -8.426 -11.044 4.623 1.00 92.38 155 ILE A N 1
ATOM 1289 C CA . ILE A 1 155 ? -9.828 -11.421 4.721 1.00 92.38 155 ILE A CA 1
ATOM 1290 C C . ILE A 1 155 ? -10.243 -12.267 3.516 1.00 92.38 155 ILE A C 1
ATOM 1292 O O . ILE A 1 155 ? -9.875 -11.975 2.379 1.00 92.38 155 ILE A O 1
ATOM 1296 N N . ASN A 1 156 ? -11.058 -13.297 3.752 1.00 94.62 156 ASN A N 1
ATOM 1297 C CA . ASN A 1 156 ? -11.691 -14.029 2.662 1.00 94.62 156 ASN A CA 1
ATOM 1298 C C . ASN A 1 156 ? -12.831 -13.169 2.067 1.00 94.62 156 ASN A C 1
ATOM 1300 O O . ASN A 1 156 ? -13.841 -12.956 2.751 1.00 94.62 156 ASN A O 1
ATOM 1304 N N . PRO A 1 157 ? -12.716 -12.686 0.813 1.00 95.00 157 PRO A N 1
ATOM 1305 C CA . PRO A 1 157 ? -13.695 -11.776 0.221 1.00 95.00 157 PRO A CA 1
ATOM 1306 C C . PRO A 1 157 ? -15.079 -12.405 0.010 1.00 95.00 157 PRO A C 1
ATOM 1308 O O . PRO A 1 157 ? -16.076 -11.679 -0.036 1.00 95.00 157 PRO A O 1
ATOM 1311 N N . ASP A 1 158 ? -15.163 -13.734 -0.062 1.00 95.44 158 ASP A N 1
ATOM 1312 C CA . ASP A 1 158 ? -16.424 -14.459 -0.242 1.00 95.44 158 ASP A CA 1
ATOM 1313 C C . ASP A 1 158 ? -17.253 -14.517 1.045 1.00 95.44 158 ASP A C 1
ATOM 1315 O O . ASP A 1 158 ? -18.453 -14.786 1.007 1.00 95.44 158 ASP A O 1
ATOM 1319 N N . LYS A 1 159 ? -16.634 -14.232 2.199 1.00 97.00 159 LYS A N 1
ATOM 1320 C CA . LYS A 1 159 ? -17.318 -14.181 3.499 1.00 97.00 159 LYS A CA 1
ATOM 1321 C C . LYS A 1 159 ? -17.970 -12.830 3.789 1.00 97.00 159 LYS A C 1
ATOM 1323 O O . LYS A 1 159 ? -18.823 -12.754 4.667 1.00 97.00 159 LYS A O 1
ATOM 1328 N N . ILE A 1 160 ? -17.614 -11.777 3.055 1.00 97.25 160 ILE A N 1
ATOM 1329 C CA . ILE A 1 160 ? -18.259 -10.464 3.177 1.00 97.25 160 ILE A CA 1
ATOM 1330 C C . ILE A 1 160 ? -19.592 -10.495 2.433 1.00 97.25 160 ILE A C 1
ATOM 1332 O O . ILE A 1 160 ? -19.623 -10.844 1.255 1.00 97.25 160 ILE A O 1
ATOM 1336 N N . SER A 1 161 ? -20.690 -10.089 3.074 1.00 97.19 161 SER A N 1
ATOM 1337 C CA . SER A 1 161 ? -22.014 -10.061 2.439 1.00 97.19 161 SER A CA 1
ATOM 1338 C C . SER A 1 161 ? -22.087 -9.055 1.273 1.00 97.19 161 SER A C 1
ATOM 1340 O O . SER A 1 161 ? -21.275 -8.135 1.149 1.00 97.19 161 SER A O 1
ATOM 1342 N N . ASN A 1 162 ? -23.087 -9.191 0.393 1.00 97.12 162 ASN A N 1
ATOM 1343 C CA . ASN A 1 162 ? -23.303 -8.218 -0.690 1.00 97.12 162 ASN A CA 1
ATOM 1344 C C . ASN A 1 162 ? -23.583 -6.807 -0.156 1.00 97.12 1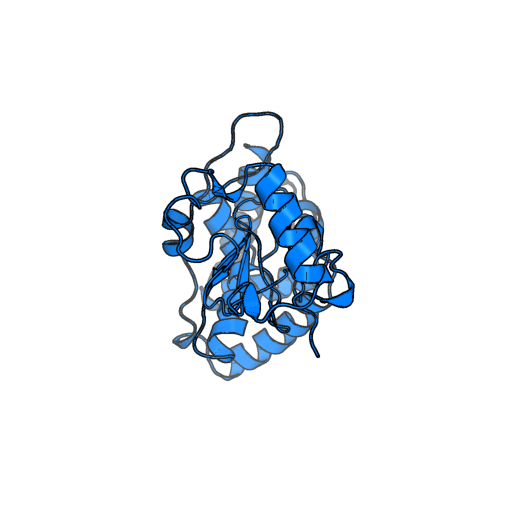62 ASN A C 1
ATOM 1346 O O . ASN A 1 162 ? -23.174 -5.819 -0.769 1.00 97.12 162 ASN A O 1
ATOM 1350 N N . GLU A 1 163 ? -24.293 -6.711 0.966 1.00 96.81 163 GLU A N 1
ATOM 1351 C CA . GLU A 1 163 ? -24.623 -5.436 1.589 1.00 96.81 163 GLU A CA 1
ATOM 1352 C C . GLU A 1 163 ? -23.393 -4.78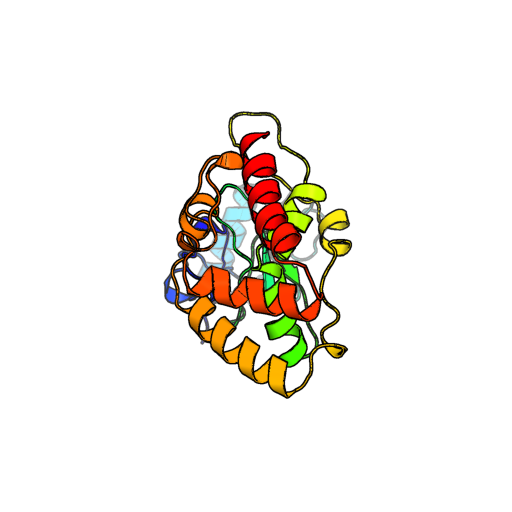9 2.226 1.00 96.81 163 GLU A C 1
ATOM 1354 O O . GLU A 1 163 ? -23.121 -3.610 1.993 1.00 96.81 163 GLU A O 1
ATOM 1359 N N . ASP A 1 164 ? -22.579 -5.571 2.926 1.00 97.19 164 ASP A N 1
ATOM 1360 C CA . ASP A 1 164 ? -21.338 -5.079 3.518 1.00 97.19 164 ASP A CA 1
ATOM 1361 C C . ASP A 1 164 ? -20.319 -4.703 2.446 1.00 97.19 164 ASP A C 1
ATOM 1363 O O . ASP A 1 164 ? -19.651 -3.678 2.559 1.00 97.19 164 ASP A O 1
ATOM 1367 N N . CYS A 1 165 ? -20.281 -5.427 1.325 1.00 97.44 165 CYS A N 1
ATOM 1368 C CA . CYS A 1 165 ? -19.490 -5.028 0.166 1.00 97.44 165 CYS A CA 1
ATOM 1369 C C . CYS A 1 165 ? -19.935 -3.661 -0.395 1.00 97.44 165 CYS A C 1
ATOM 1371 O O . CYS A 1 165 ? -19.087 -2.859 -0.790 1.00 97.44 165 CYS A O 1
ATOM 1373 N N . LYS A 1 166 ? -21.242 -3.347 -0.417 1.00 97.62 166 LYS A N 1
ATOM 1374 C CA . LYS A 1 166 ? -21.728 -2.009 -0.813 1.00 97.62 166 LYS A CA 1
ATOM 1375 C C . LYS A 1 166 ? -21.266 -0.939 0.178 1.00 97.62 166 LYS A C 1
ATOM 1377 O O . LYS A 1 166 ? -20.747 0.087 -0.255 1.00 97.62 166 LYS A O 1
ATOM 1382 N N . LYS A 1 167 ? -21.389 -1.191 1.486 1.00 97.31 167 LYS A N 1
ATOM 1383 C CA . LYS A 1 167 ? -20.906 -0.273 2.535 1.00 97.31 167 LYS A CA 1
ATOM 1384 C C . LYS A 1 167 ? -19.401 -0.020 2.401 1.00 97.31 167 LYS A C 1
ATOM 1386 O O . LYS A 1 167 ? -18.967 1.132 2.412 1.00 97.31 167 LYS A O 1
ATOM 1391 N N . LEU A 1 168 ? -18.620 -1.081 2.202 1.00 97.88 168 LEU A N 1
ATOM 1392 C CA . LEU A 1 168 ? -17.170 -1.014 2.056 1.00 97.88 168 LEU A CA 1
ATOM 1393 C C . LEU A 1 168 ? -16.749 -0.272 0.784 1.00 97.88 168 LEU A C 1
ATOM 1395 O O . LEU A 1 168 ? -15.817 0.521 0.834 1.00 97.88 168 LEU A O 1
ATOM 1399 N N . LYS A 1 169 ? -17.472 -0.434 -0.334 1.00 98.19 169 LYS A N 1
ATOM 1400 C CA . LYS A 1 169 ? -17.242 0.355 -1.560 1.00 98.19 169 LYS A CA 1
ATOM 1401 C C . LYS A 1 169 ? -17.353 1.859 -1.313 1.00 98.19 169 LYS A C 1
ATOM 1403 O O . LYS A 1 169 ? -16.550 2.613 -1.855 1.00 98.19 169 LYS A O 1
ATOM 1408 N N . GLU A 1 170 ? -18.304 2.306 -0.494 1.00 98.38 170 GLU A N 1
ATOM 1409 C CA . GLU A 1 170 ? -18.435 3.730 -0.162 1.00 98.38 170 GLU A CA 1
ATOM 1410 C C . GLU A 1 170 ? -17.293 4.233 0.730 1.00 98.38 170 GLU A C 1
ATOM 1412 O O . GLU A 1 170 ? -16.821 5.356 0.551 1.00 98.38 170 GLU A O 1
ATOM 1417 N N . ILE A 1 171 ? -16.800 3.405 1.657 1.00 98.38 171 ILE A N 1
ATOM 1418 C CA . ILE A 1 171 ? -15.596 3.716 2.447 1.00 98.38 171 ILE A CA 1
ATOM 1419 C C . ILE A 1 171 ? -14.373 3.793 1.524 1.00 98.38 171 ILE A C 1
ATOM 1421 O O . ILE A 1 171 ? -13.629 4.770 1.562 1.00 98.38 171 ILE A O 1
ATOM 1425 N N . PHE A 1 172 ? -14.211 2.808 0.643 1.00 98.19 172 PHE A N 1
ATOM 1426 C CA . PHE A 1 172 ? -13.095 2.705 -0.291 1.00 98.19 172 PHE A CA 1
ATOM 1427 C C . PHE A 1 172 ? -13.024 3.886 -1.268 1.00 98.19 172 PHE A C 1
ATOM 1429 O O . PHE A 1 172 ? -11.943 4.414 -1.522 1.00 98.19 172 PHE A O 1
ATOM 1436 N N . LYS A 1 173 ? -14.167 4.371 -1.776 1.00 98.25 173 LYS A N 1
ATOM 1437 C CA . LYS A 1 173 ? -14.214 5.593 -2.600 1.00 98.25 173 LYS A CA 1
ATOM 1438 C C . LYS A 1 173 ? -13.632 6.800 -1.863 1.00 98.25 173 LYS A C 1
ATOM 1440 O O . LYS A 1 173 ? -12.865 7.552 -2.454 1.00 98.25 173 LYS A O 1
ATOM 1445 N N . LYS A 1 174 ? -13.978 6.971 -0.581 1.00 98.38 174 LYS A N 1
ATOM 1446 C CA . LYS A 1 174 ? -13.441 8.052 0.262 1.00 98.38 174 LYS A CA 1
ATOM 1447 C C . LYS A 1 174 ? -11.949 7.863 0.528 1.00 98.38 174 LYS A C 1
ATOM 1449 O O . LYS A 1 174 ? -11.199 8.828 0.423 1.00 98.38 174 LYS A O 1
ATOM 1454 N N . LEU A 1 175 ? -11.519 6.631 0.799 1.00 97.25 175 LEU A N 1
ATOM 1455 C CA . LEU A 1 175 ? -10.106 6.275 0.953 1.00 97.25 175 LEU A CA 1
ATOM 1456 C C . LEU A 1 175 ? -9.284 6.659 -0.287 1.00 97.25 175 LEU A C 1
ATOM 1458 O O . LEU A 1 175 ? -8.235 7.275 -0.159 1.00 97.25 175 LEU A O 1
ATOM 1462 N N . CYS A 1 176 ? -9.798 6.391 -1.490 1.00 97.50 176 CYS A N 1
ATOM 1463 C CA . CYS A 1 176 ? -9.115 6.705 -2.749 1.00 97.50 176 CYS A CA 1
ATOM 1464 C C . CYS A 1 176 ? -8.861 8.204 -2.986 1.00 97.50 176 CYS A C 1
ATOM 1466 O O .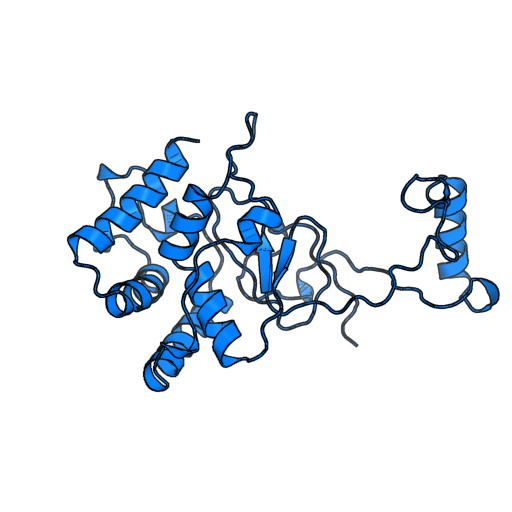 CYS A 1 176 ? -7.965 8.541 -3.756 1.00 97.50 176 CYS A O 1
ATOM 1468 N N . ILE A 1 177 ? -9.657 9.091 -2.380 1.00 96.81 177 ILE A N 1
ATOM 1469 C CA . ILE A 1 177 ? -9.557 10.551 -2.562 1.00 96.81 177 ILE A CA 1
ATOM 1470 C C . ILE A 1 177 ? -9.010 11.277 -1.330 1.00 96.81 177 ILE A C 1
ATOM 1472 O O . ILE A 1 177 ? -8.855 12.495 -1.363 1.00 96.81 177 ILE A O 1
ATOM 1476 N N . THR A 1 178 ? -8.739 10.549 -0.247 1.00 96.31 178 THR A N 1
ATOM 1477 C CA . THR A 1 178 ? -8.174 11.114 0.980 1.00 96.31 178 THR A CA 1
ATOM 1478 C C . THR A 1 178 ? -6.649 11.028 0.906 1.00 96.31 178 THR A C 1
ATOM 1480 O O . THR A 1 178 ? -6.139 9.955 0.576 1.00 96.31 178 THR A O 1
ATOM 1483 N N . PRO A 1 179 ? -5.913 12.120 1.185 1.00 95.81 179 PRO A N 1
ATOM 1484 C CA . PRO A 1 179 ? -4.459 12.072 1.252 1.00 95.81 179 PRO A CA 1
ATOM 1485 C C . PRO A 1 179 ? -3.977 11.063 2.299 1.00 95.81 179 PRO A C 1
ATOM 1487 O O . PRO A 1 179 ? -4.498 11.020 3.415 1.00 95.81 179 PRO A O 1
ATOM 1490 N N . ILE A 1 180 ? -2.972 10.275 1.935 1.00 95.19 180 ILE A N 1
ATOM 1491 C CA . ILE A 1 180 ? -2.295 9.315 2.803 1.00 95.19 180 ILE A CA 1
ATOM 1492 C C . ILE A 1 180 ? -1.542 10.080 3.889 1.00 95.19 180 ILE A C 1
ATOM 1494 O O . ILE A 1 180 ? -0.689 10.925 3.598 1.00 95.19 180 ILE A O 1
ATOM 1498 N N . ASP A 1 181 ? -1.799 9.713 5.139 1.00 94.81 181 ASP A N 1
ATOM 1499 C CA . ASP A 1 181 ? -1.118 10.265 6.304 1.00 94.81 181 ASP A CA 1
ATOM 1500 C C . ASP A 1 181 ? -0.301 9.184 7.035 1.00 94.81 181 ASP A C 1
ATOM 1502 O O . ASP A 1 181 ? -0.272 8.009 6.650 1.00 94.81 181 ASP A O 1
ATOM 1506 N N . THR A 1 182 ? 0.424 9.584 8.073 1.00 95.44 182 THR A N 1
ATOM 1507 C CA . THR A 1 182 ? 1.077 8.644 8.983 1.00 95.44 182 THR A CA 1
ATOM 1508 C C . THR A 1 182 ? 0.043 7.939 9.852 1.00 95.44 182 THR A C 1
ATOM 1510 O O . THR A 1 182 ? -0.985 8.516 10.213 1.00 95.44 182 THR A O 1
ATOM 1513 N N . ILE A 1 183 ? 0.343 6.704 10.254 1.00 94.88 183 ILE A N 1
ATOM 1514 C CA . ILE A 1 183 ? -0.486 5.960 11.209 1.00 94.88 183 ILE A CA 1
ATOM 1515 C C . ILE A 1 183 ? -0.703 6.756 12.498 1.00 94.88 183 ILE A C 1
ATOM 1517 O O . ILE A 1 183 ? -1.824 6.808 12.996 1.00 94.88 183 ILE A O 1
ATOM 1521 N N . TYR A 1 184 ? 0.331 7.435 13.001 1.00 96.69 184 TYR A N 1
ATOM 1522 C CA . TYR A 1 184 ? 0.215 8.268 14.196 1.00 96.69 184 TYR A CA 1
ATOM 1523 C C . TYR A 1 184 ? -0.835 9.368 14.042 1.00 96.69 184 TYR A C 1
ATOM 1525 O O . TYR A 1 184 ? -1.629 9.587 14.953 1.00 96.69 184 TYR A O 1
ATOM 1533 N N . ASN A 1 185 ? -0.873 10.036 12.887 1.00 96.94 185 ASN A N 1
ATOM 1534 C CA . ASN A 1 185 ? -1.854 11.081 12.619 1.00 96.94 185 ASN A CA 1
ATOM 1535 C C . ASN A 1 185 ? -3.252 10.505 12.366 1.00 96.94 185 ASN A C 1
ATOM 1537 O O . ASN A 1 185 ? -4.242 11.133 12.729 1.00 96.94 185 ASN A O 1
ATOM 1541 N N . GLU A 1 186 ? -3.366 9.335 11.734 1.00 97.12 186 GLU A N 1
ATOM 1542 C CA . GLU A 1 186 ? -4.662 8.682 11.527 1.00 97.12 186 GLU A CA 1
ATOM 1543 C C . GLU A 1 186 ? -5.284 8.150 12.824 1.00 97.12 186 GLU A C 1
ATOM 1545 O O . GLU A 1 186 ? -6.506 8.213 12.970 1.00 97.12 186 GLU A O 1
ATOM 1550 N N . ILE A 1 187 ? -4.460 7.648 13.749 1.00 97.56 187 ILE A N 1
ATOM 1551 C CA . ILE A 1 187 ? -4.875 7.167 15.076 1.00 97.56 187 ILE A CA 1
ATOM 1552 C C . ILE A 1 187 ? -5.024 8.325 16.076 1.00 97.56 187 ILE A C 1
ATOM 1554 O O . ILE A 1 187 ? -5.818 8.224 17.006 1.00 97.56 187 ILE A O 1
ATOM 1558 N N . GLY A 1 188 ? -4.272 9.413 15.903 1.00 97.56 188 GLY A N 1
ATOM 1559 C CA . GLY A 1 188 ? -4.240 10.541 16.839 1.00 97.56 188 GLY A CA 1
ATOM 1560 C C . GLY A 1 188 ? -3.323 10.320 18.049 1.00 97.56 188 GLY A C 1
ATOM 1561 O O . GLY A 1 188 ? -3.440 11.022 19.048 1.00 97.56 188 GLY A O 1
ATOM 1562 N N . ALA A 1 189 ? -2.401 9.353 17.990 1.00 97.38 189 ALA A N 1
ATOM 1563 C CA . ALA A 1 189 ? -1.510 9.017 19.099 1.00 97.38 189 ALA A CA 1
ATOM 1564 C C . ALA A 1 189 ? -0.126 8.578 18.609 1.00 97.38 189 ALA A C 1
ATOM 1566 O O . ALA A 1 189 ? -0.013 7.832 17.641 1.00 97.38 189 ALA A O 1
ATOM 1567 N N . LYS A 1 190 ? 0.926 9.007 19.320 1.00 96.44 190 LYS A N 1
ATOM 1568 C CA . LYS A 1 190 ? 2.312 8.528 19.134 1.00 96.44 190 LYS A CA 1
ATOM 1569 C C . LYS A 1 190 ? 2.754 7.530 20.197 1.00 96.44 190 LYS A C 1
ATOM 1571 O O . LYS A 1 190 ? 3.799 6.913 20.047 1.00 96.44 190 LYS A O 1
ATOM 1576 N N . LYS A 1 191 ? 1.994 7.393 21.283 1.00 97.19 191 LYS A N 1
ATOM 1577 C CA . LYS A 1 191 ? 2.280 6.444 22.356 1.00 97.19 191 LYS A CA 1
ATOM 15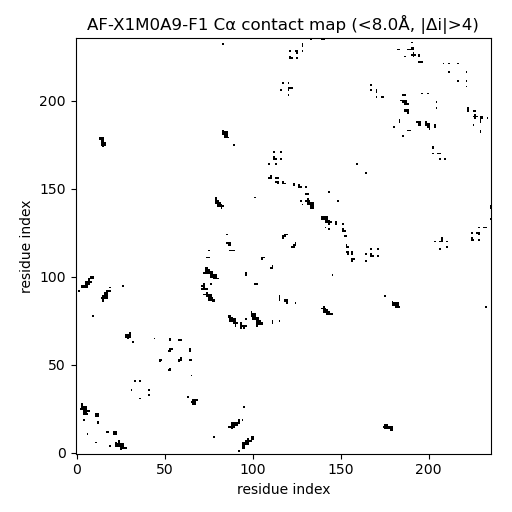78 C C . LYS A 1 191 ? 1.083 5.517 22.563 1.00 97.19 191 LYS A C 1
ATOM 1580 O O . LYS A 1 191 ? -0.050 6.005 22.484 1.00 97.19 191 LYS A O 1
ATOM 1585 N N . PRO A 1 192 ? 1.288 4.216 22.822 1.00 97.19 192 PRO A N 1
ATOM 1586 C CA . PRO A 1 192 ? 0.184 3.272 22.996 1.00 97.19 192 PRO A CA 1
ATOM 1587 C C . PRO A 1 192 ? -0.776 3.684 24.121 1.00 97.19 192 PRO A C 1
ATOM 1589 O O . PRO A 1 192 ? -1.994 3.591 23.986 1.00 97.19 192 PRO A O 1
ATOM 1592 N N . GLU A 1 193 ? -0.258 4.211 25.228 1.00 96.94 193 GLU A N 1
ATOM 1593 C CA . GLU A 1 193 ? -1.056 4.627 26.381 1.00 96.94 193 GLU A CA 1
ATOM 1594 C C . GLU A 1 193 ? -1.978 5.824 26.104 1.00 96.94 193 GLU A C 1
ATOM 1596 O O . GLU A 1 193 ? -2.975 5.986 26.804 1.00 96.94 193 GLU A O 1
ATOM 1601 N N . THR A 1 194 ? -1.700 6.630 25.071 1.00 96.75 194 THR A N 1
ATOM 1602 C CA . THR A 1 194 ? -2.517 7.802 24.709 1.00 96.75 194 THR A CA 1
ATOM 1603 C C . THR A 1 194 ? -3.554 7.511 23.622 1.00 96.75 194 THR A C 1
ATOM 1605 O O . THR A 1 194 ? -4.238 8.428 23.177 1.00 96.75 194 THR A O 1
ATOM 1608 N N . VAL A 1 195 ? -3.667 6.266 23.151 1.00 97.56 195 VAL A N 1
ATOM 1609 C CA . VAL A 1 195 ? -4.657 5.881 22.134 1.00 97.56 195 VAL A CA 1
ATOM 1610 C C . VAL A 1 195 ? -6.075 6.019 22.691 1.00 97.56 195 VAL A C 1
ATOM 1612 O O . VAL A 1 195 ? -6.421 5.414 23.706 1.00 97.56 195 VAL A O 1
ATOM 1615 N N . SER A 1 196 ? -6.917 6.763 21.974 1.00 95.00 196 SER A N 1
ATOM 1616 C CA . SER A 1 196 ? -8.329 6.982 22.289 1.00 95.00 196 SER A CA 1
ATOM 1617 C C . SER A 1 196 ? -9.163 6.871 21.018 1.00 95.00 196 SER A C 1
ATOM 1619 O O . SER A 1 196 ? -8.816 7.467 20.004 1.00 95.00 196 SER A O 1
ATOM 1621 N N . LEU A 1 197 ? -10.292 6.153 21.073 1.00 94.06 197 LEU A N 1
ATOM 1622 C CA . LEU A 1 197 ? -11.186 5.990 19.916 1.00 94.06 197 LEU A CA 1
ATOM 1623 C C . LEU A 1 197 ? -11.750 7.324 19.401 1.00 94.06 197 LEU A C 1
ATOM 1625 O O . LEU A 1 197 ? -12.077 7.423 18.222 1.00 94.06 197 LEU A O 1
ATOM 1629 N N . ASN A 1 198 ? -11.839 8.340 20.264 1.00 94.81 198 ASN A N 1
ATOM 1630 C CA . ASN A 1 198 ? -12.359 9.661 19.904 1.00 94.81 198 ASN A CA 1
ATOM 1631 C C . ASN A 1 198 ? -11.368 10.492 19.074 1.00 94.81 198 ASN A C 1
ATOM 1633 O O . ASN A 1 198 ? -11.792 11.404 18.371 1.00 94.81 198 ASN A O 1
ATOM 1637 N N . GLU A 1 199 ? -10.074 10.170 19.140 1.00 96.75 199 GLU A N 1
ATOM 1638 C CA . GLU A 1 199 ? -9.011 10.893 18.426 1.00 96.75 199 GLU A CA 1
ATOM 1639 C C . GLU A 1 199 ? -8.723 10.293 17.040 1.00 96.75 199 GLU A C 1
ATOM 1641 O O . GLU A 1 199 ? -8.038 10.897 16.213 1.00 96.75 199 GLU A O 1
ATOM 1646 N N . ILE A 1 200 ? -9.271 9.107 16.756 1.00 97.75 200 ILE A N 1
ATOM 1647 C CA . ILE A 1 200 ? -9.068 8.410 15.488 1.00 97.75 200 ILE A CA 1
ATOM 1648 C C . ILE A 1 200 ? -9.809 9.156 14.385 1.00 97.75 200 ILE A C 1
ATOM 1650 O O . ILE A 1 200 ? -11.009 9.429 14.484 1.00 97.75 200 ILE A O 1
ATOM 1654 N N . LYS A 1 201 ? -9.119 9.427 13.272 1.00 97.88 201 LYS A N 1
ATOM 1655 C CA . LYS A 1 201 ? -9.733 10.113 12.132 1.00 97.88 201 LYS A CA 1
ATOM 1656 C C . LYS A 1 201 ? -11.008 9.383 11.683 1.00 97.88 201 LYS A C 1
ATOM 1658 O O . LYS A 1 201 ? -10.982 8.161 11.513 1.00 97.88 201 LYS A O 1
ATOM 1663 N N . PRO A 1 202 ? -12.103 10.102 11.363 1.00 98.06 202 PRO A N 1
ATOM 1664 C CA . PRO A 1 202 ? -13.395 9.475 11.075 1.00 98.06 202 PRO A CA 1
ATOM 1665 C C . PRO A 1 202 ? -13.363 8.411 9.970 1.00 98.06 202 PRO A C 1
ATOM 1667 O O . PRO A 1 202 ? -14.060 7.400 10.055 1.00 98.06 202 PRO A O 1
ATOM 1670 N N . LEU A 1 203 ? -12.557 8.617 8.921 1.00 98.06 203 LEU A N 1
ATOM 1671 C CA . LEU A 1 203 ? -12.428 7.643 7.835 1.00 98.06 203 LEU A CA 1
ATOM 1672 C C . LEU A 1 203 ? -11.677 6.378 8.273 1.00 98.06 203 LEU A C 1
ATOM 1674 O O . LEU A 1 203 ? -12.124 5.280 7.945 1.00 98.06 203 LEU A O 1
ATOM 1678 N N . ARG A 1 204 ? -10.586 6.539 9.034 1.00 97.69 204 ARG A N 1
ATOM 1679 C CA . ARG A 1 204 ? -9.803 5.445 9.624 1.00 97.69 204 ARG A CA 1
ATOM 1680 C C . ARG A 1 204 ? -10.674 4.615 10.561 1.00 97.69 204 ARG A C 1
ATOM 1682 O O . ARG A 1 204 ? -10.816 3.415 10.347 1.00 97.69 204 ARG A O 1
ATOM 1689 N N . TYR A 1 205 ? -11.353 5.271 11.502 1.00 98.00 205 TYR A N 1
ATOM 1690 C CA . TYR A 1 205 ? -12.286 4.616 12.417 1.00 98.00 205 TYR A CA 1
ATOM 1691 C C . TYR A 1 205 ? -13.369 3.839 11.661 1.00 98.00 205 TYR A C 1
ATOM 1693 O O . TYR A 1 205 ? -13.624 2.675 11.953 1.00 98.00 205 TYR A O 1
ATOM 1701 N N . LYS A 1 206 ? -13.979 4.444 10.632 1.00 98.31 206 LYS A N 1
ATOM 1702 C CA . LYS A 1 206 ? -15.026 3.788 9.838 1.00 98.31 206 LYS A CA 1
ATOM 1703 C C . LYS A 1 206 ? -14.516 2.561 9.072 1.00 98.31 206 LYS A C 1
ATOM 1705 O O . LYS A 1 206 ? -15.234 1.565 9.000 1.00 98.31 206 LYS A O 1
ATOM 1710 N N . LEU A 1 207 ? -13.324 2.643 8.477 1.00 98.31 207 LEU A N 1
ATOM 1711 C CA . LEU A 1 207 ? -12.705 1.531 7.752 1.00 98.31 207 LEU A CA 1
ATOM 1712 C C . LEU A 1 207 ? -12.366 0.376 8.691 1.00 98.31 207 LEU A C 1
ATOM 1714 O O . LEU A 1 207 ? -12.697 -0.769 8.399 1.00 98.31 207 LEU A O 1
ATOM 1718 N N . ASP A 1 208 ? -11.731 0.672 9.816 1.00 98.38 208 ASP A N 1
ATOM 1719 C CA . ASP A 1 208 ? -11.296 -0.365 10.743 1.00 98.38 208 ASP A CA 1
ATOM 1720 C C . ASP A 1 208 ? -12.481 -0.993 11.468 1.00 98.38 208 ASP A C 1
ATOM 1722 O O . ASP A 1 208 ? -12.563 -2.215 11.559 1.00 98.38 208 ASP A O 1
ATOM 1726 N N . ASN A 1 209 ? -13.446 -0.178 11.912 1.00 98.06 209 ASN A N 1
ATOM 1727 C CA . ASN A 1 209 ? -14.621 -0.675 12.616 1.00 98.06 209 ASN A CA 1
ATOM 1728 C C . ASN A 1 209 ? -15.452 -1.626 11.744 1.00 98.06 209 ASN A C 1
ATOM 1730 O O . ASN A 1 209 ? -16.008 -2.581 12.269 1.00 98.06 209 ASN A O 1
ATOM 1734 N N . PHE A 1 210 ? -15.468 -1.438 10.418 1.00 98.56 210 PHE A N 1
ATOM 1735 C CA . PHE A 1 210 ? -16.067 -2.413 9.502 1.00 98.56 210 PHE A CA 1
ATOM 1736 C C . PHE A 1 210 ? -15.454 -3.813 9.673 1.00 98.56 210 PHE A C 1
ATOM 1738 O O . PHE A 1 210 ? -16.184 -4.796 9.791 1.00 98.56 210 PHE A O 1
ATOM 1745 N N . PHE A 1 211 ? -14.122 -3.918 9.704 1.00 98.38 211 PHE A N 1
ATOM 1746 C CA . PHE A 1 211 ? -13.442 -5.207 9.847 1.00 98.38 211 PHE A CA 1
ATOM 1747 C C . PHE A 1 211 ? -13.463 -5.725 11.283 1.00 98.38 211 PHE A C 1
ATOM 1749 O O . PHE A 1 211 ? -13.573 -6.930 11.488 1.00 98.38 211 PHE A O 1
ATOM 1756 N N . TYR A 1 212 ? -13.408 -4.839 12.276 1.00 97.94 212 TYR A N 1
ATOM 1757 C CA . TYR A 1 212 ? -13.554 -5.221 13.676 1.00 97.94 212 TYR A CA 1
ATOM 1758 C C . TYR A 1 212 ? -14.928 -5.819 13.965 1.00 97.94 212 TYR A C 1
ATOM 1760 O O . TYR A 1 212 ? -15.001 -6.855 14.620 1.00 97.94 212 TYR A O 1
ATOM 1768 N N . ASP A 1 213 ? -15.997 -5.208 13.451 1.00 96.81 213 ASP A N 1
ATOM 1769 C CA . ASP A 1 213 ? -17.357 -5.723 13.604 1.00 96.81 213 ASP A CA 1
ATOM 1770 C C . ASP A 1 213 ? -17.520 -7.044 12.843 1.00 96.81 213 ASP A C 1
ATOM 1772 O O . ASP A 1 213 ? -18.070 -7.997 13.385 1.00 96.81 213 ASP A O 1
ATOM 1776 N N . PHE A 1 214 ? -16.959 -7.152 11.633 1.00 96.69 214 PHE A N 1
ATOM 1777 C CA . PHE A 1 214 ? -16.948 -8.411 10.881 1.00 96.69 214 PHE A CA 1
ATOM 1778 C C . PHE A 1 214 ? -16.253 -9.556 11.643 1.00 96.69 214 PHE A C 1
ATOM 1780 O O . PHE A 1 214 ? -16.701 -10.700 11.587 1.00 96.69 214 PHE A O 1
ATOM 1787 N N . LEU A 1 215 ? -15.170 -9.256 12.366 1.00 96.12 215 LEU A N 1
ATOM 1788 C CA . LEU A 1 215 ? -14.433 -10.218 13.191 1.00 96.12 215 LEU A CA 1
ATOM 1789 C C . LEU A 1 215 ? -14.983 -10.352 14.622 1.00 96.12 215 LEU A C 1
ATOM 1791 O O . LEU A 1 215 ? -14.432 -11.124 15.404 1.00 96.12 215 LEU A O 1
ATOM 1795 N N . ASN A 1 216 ? -16.061 -9.639 14.965 1.00 96.88 216 ASN A N 1
ATOM 1796 C CA . ASN A 1 216 ? -16.662 -9.594 16.301 1.00 96.88 216 ASN A CA 1
ATOM 1797 C C . ASN A 1 216 ? -15.674 -9.206 17.418 1.00 96.88 216 ASN A C 1
ATOM 1799 O O . ASN A 1 216 ? -15.707 -9.772 18.512 1.00 96.88 216 ASN A O 1
ATOM 1803 N N . LEU A 1 217 ? -14.785 -8.243 17.158 1.00 97.50 217 LEU A N 1
ATOM 1804 C CA . LEU A 1 217 ? -13.865 -7.751 18.183 1.00 97.50 217 LEU A CA 1
ATOM 1805 C C . LEU A 1 217 ? -14.608 -6.945 19.254 1.00 97.50 217 LEU A C 1
ATOM 1807 O O . LEU A 1 217 ? -15.424 -6.070 18.953 1.00 97.50 217 LEU A O 1
ATOM 1811 N N . SER A 1 218 ? -14.262 -7.187 20.518 1.00 96.69 218 SER A N 1
ATOM 1812 C CA . SER A 1 218 ? -14.729 -6.374 21.641 1.00 96.69 218 SER A CA 1
ATOM 1813 C C . SER A 1 218 ? -14.143 -4.960 21.588 1.00 96.69 218 SER A C 1
ATOM 1815 O O . SER A 1 218 ? -13.088 -4.733 20.996 1.00 96.69 218 SER A O 1
ATOM 1817 N N . ASN A 1 219 ? -14.775 -3.996 22.264 1.00 92.81 219 ASN A N 1
ATOM 1818 C CA . ASN A 1 219 ? -14.251 -2.625 22.343 1.00 92.81 219 ASN A CA 1
ATOM 1819 C C . ASN A 1 219 ? -12.810 -2.573 22.875 1.00 92.81 219 ASN A C 1
ATOM 1821 O O . ASN A 1 219 ? -12.018 -1.761 22.401 1.00 92.81 219 ASN A O 1
ATOM 1825 N N . GLN A 1 220 ? -12.460 -3.469 23.802 1.00 95.69 220 GLN A N 1
ATOM 1826 C CA . GLN A 1 220 ? -11.098 -3.579 24.313 1.00 95.69 220 GLN A CA 1
ATOM 1827 C C . GLN A 1 220 ? -10.130 -4.033 23.213 1.00 95.69 220 GLN A C 1
ATOM 1829 O O . GLN A 1 220 ? -9.142 -3.355 22.959 1.00 95.69 220 GLN A O 1
ATOM 1834 N N . GLN A 1 221 ? -10.466 -5.094 22.470 1.00 97.38 221 GLN A N 1
ATOM 1835 C CA . GLN A 1 221 ? -9.642 -5.586 21.357 1.00 97.38 221 GLN A CA 1
ATOM 1836 C C . GLN A 1 221 ? -9.479 -4.551 20.234 1.00 97.38 221 GLN A C 1
ATOM 1838 O O . GLN A 1 221 ? -8.412 -4.468 19.623 1.00 97.38 221 GLN A O 1
ATOM 1843 N N . LYS A 1 222 ? -10.511 -3.736 19.970 1.00 96.19 222 LYS A N 1
ATOM 1844 C CA . LYS A 1 222 ? -10.430 -2.622 19.011 1.00 96.19 222 LYS A CA 1
ATOM 1845 C C . LYS A 1 222 ? -9.356 -1.620 19.437 1.00 96.19 222 LYS A C 1
ATOM 1847 O O . LYS A 1 222 ? -8.486 -1.286 18.639 1.00 96.19 222 LYS A O 1
ATOM 1852 N N . VAL A 1 223 ? -9.388 -1.179 20.698 1.00 97.38 223 VAL A N 1
ATOM 1853 C CA . VAL A 1 223 ? -8.381 -0.265 21.265 1.00 97.38 223 VAL A CA 1
ATOM 1854 C C . VAL A 1 223 ? -6.995 -0.908 21.263 1.00 97.38 223 VAL A C 1
ATOM 1856 O O . VAL A 1 223 ? -6.034 -0.276 20.829 1.00 97.38 223 VAL A O 1
ATOM 1859 N N . ASP A 1 224 ? -6.889 -2.167 21.681 1.00 97.94 224 ASP A N 1
ATOM 1860 C CA . ASP A 1 224 ? -5.614 -2.884 21.754 1.00 97.94 224 ASP A CA 1
ATOM 1861 C C . ASP A 1 224 ? -4.969 -3.061 20.377 1.00 97.94 224 ASP A C 1
ATOM 1863 O O . ASP A 1 224 ? -3.751 -2.979 20.262 1.00 97.94 224 ASP A O 1
ATOM 1867 N N . THR A 1 225 ? -5.768 -3.208 19.316 1.00 98.12 225 THR A N 1
ATOM 1868 C CA . THR A 1 225 ? -5.255 -3.271 17.939 1.00 98.12 225 THR A CA 1
ATOM 1869 C C . THR A 1 225 ? -4.539 -1.975 17.550 1.00 98.12 225 THR A C 1
ATOM 1871 O O . THR A 1 225 ? -3.432 -2.012 17.015 1.00 98.12 225 THR A O 1
ATOM 1874 N N . TYR A 1 226 ? -5.128 -0.816 17.862 1.00 98.25 226 TYR A N 1
ATOM 1875 C CA . TYR A 1 226 ? -4.487 0.480 17.623 1.00 98.25 226 TYR A CA 1
ATOM 1876 C C . TYR A 1 226 ? -3.218 0.657 18.457 1.00 98.25 226 TYR A C 1
ATOM 1878 O O . TYR A 1 226 ? -2.195 1.100 17.935 1.00 98.25 226 TYR A O 1
ATOM 1886 N N . LYS A 1 227 ? -3.271 0.277 19.739 1.00 98.25 227 LYS A N 1
ATOM 1887 C CA . LYS A 1 227 ? -2.115 0.327 20.642 1.00 98.25 227 LYS A CA 1
ATOM 1888 C C . LYS A 1 227 ? -0.966 -0.532 20.138 1.00 98.25 227 LYS A C 1
ATOM 1890 O O . LYS A 1 227 ? 0.150 -0.037 20.077 1.00 98.25 227 LYS A O 1
ATOM 1895 N N . ALA A 1 228 ? -1.252 -1.766 19.728 1.00 97.94 228 ALA A N 1
ATOM 1896 C CA . ALA A 1 228 ? -0.255 -2.698 19.218 1.00 97.94 228 ALA A CA 1
ATOM 1897 C C . ALA A 1 228 ? 0.450 -2.154 17.971 1.00 97.94 228 ALA A C 1
ATOM 1899 O O . ALA A 1 228 ? 1.666 -2.242 17.873 1.00 97.94 228 ALA A O 1
ATOM 1900 N N . VAL A 1 229 ? -0.282 -1.537 17.038 1.00 97.00 229 VAL A N 1
ATOM 1901 C CA . VAL A 1 229 ? 0.343 -0.929 15.852 1.00 97.00 229 VAL A CA 1
ATOM 1902 C C . VAL A 1 229 ? 1.251 0.246 16.228 1.00 97.00 229 VAL A C 1
ATOM 1904 O O . VAL A 1 229 ? 2.348 0.358 15.686 1.00 97.00 229 VAL A O 1
ATOM 1907 N N . VAL A 1 230 ? 0.817 1.119 17.144 1.00 96.88 230 VAL A N 1
ATOM 1908 C CA . VAL A 1 230 ? 1.644 2.241 17.629 1.00 96.88 230 VAL A CA 1
ATOM 1909 C C . VAL A 1 230 ? 2.890 1.728 18.355 1.00 96.88 230 VAL A C 1
ATOM 1911 O O . VAL A 1 230 ? 3.976 2.260 18.150 1.00 96.88 230 VAL A O 1
ATOM 1914 N N . ASP A 1 231 ? 2.744 0.686 19.168 1.00 95.75 231 ASP A N 1
ATOM 1915 C CA . ASP A 1 231 ? 3.835 0.074 19.926 1.00 95.75 231 ASP A CA 1
ATOM 1916 C C . ASP A 1 231 ? 4.879 -0.572 19.006 1.00 95.75 231 ASP A C 1
ATOM 1918 O O . ASP A 1 231 ? 6.070 -0.280 19.114 1.00 95.75 231 ASP A O 1
ATOM 1922 N N . LEU A 1 232 ? 4.425 -1.358 18.023 1.00 93.31 232 LEU A N 1
ATOM 1923 C CA . LEU A 1 232 ? 5.289 -1.965 17.007 1.00 93.31 232 LEU A CA 1
ATOM 1924 C C . LEU A 1 232 ? 6.040 -0.904 16.205 1.00 93.31 232 LEU A C 1
ATOM 1926 O O . LEU A 1 232 ? 7.219 -1.070 15.929 1.00 93.31 232 LEU A O 1
ATOM 1930 N N . LEU A 1 233 ? 5.392 0.212 15.864 1.00 90.94 233 LEU A N 1
ATOM 1931 C CA . LEU A 1 233 ? 6.054 1.311 15.164 1.00 90.94 233 LEU A CA 1
ATOM 1932 C C . LEU A 1 233 ? 7.125 2.014 16.006 1.00 90.94 233 LEU A C 1
ATOM 1934 O O . LEU A 1 233 ? 8.141 2.432 15.451 1.00 90.94 233 LEU A O 1
ATOM 1938 N N . ASN A 1 234 ? 6.897 2.147 17.313 1.00 90.69 234 ASN A N 1
ATOM 1939 C CA . ASN A 1 234 ? 7.842 2.752 18.251 1.00 90.69 234 ASN A CA 1
ATOM 1940 C C . ASN A 1 234 ? 9.013 1.834 18.620 1.00 90.69 234 ASN A C 1
ATOM 1942 O O . ASN A 1 234 ? 10.046 2.337 19.054 1.00 90.69 234 ASN A O 1
ATOM 1946 N N . SER A 1 235 ? 8.841 0.517 18.491 1.00 86.19 235 SER A N 1
ATOM 1947 C CA . SER A 1 235 ? 9.832 -0.487 18.907 1.00 86.19 235 SER A CA 1
ATOM 1948 C C . SER A 1 235 ? 10.912 -0.781 17.854 1.00 86.19 235 SER A C 1
ATOM 1950 O O . SER A 1 235 ? 11.785 -1.601 18.124 1.00 86.19 235 SER A O 1
ATOM 1952 N N . ARG A 1 236 ? 10.843 -0.118 16.692 1.00 77.94 236 ARG A N 1
ATOM 1953 C CA . ARG A 1 236 ? 11.752 -0.269 15.543 1.00 77.94 236 ARG A CA 1
ATOM 1954 C C . ARG A 1 236 ? 13.059 0.513 15.662 1.00 77.94 236 ARG A C 1
ATOM 1956 O O . ARG A 1 236 ? 13.067 1.581 16.316 1.00 77.94 236 ARG A O 1
#